Protein AF-A0A7U6KN52-F1 (afdb_monomer)

Mean predicted aligned error: 13.95 Å

Solvent-accessible surface area (backbone atoms only — not comparable to full-atom values): 17221 Å² total; per-residue (Å²): 141,90,88,75,82,74,73,69,64,55,64,60,54,51,57,52,62,71,67,68,74,77,85,83,88,80,92,82,80,92,80,81,66,77,66,60,54,40,74,76,66,74,45,53,68,70,57,56,54,50,52,51,52,50,50,50,56,52,49,53,54,52,51,51,53,52,49,54,47,52,52,51,52,52,49,33,59,75,69,49,49,43,59,55,56,37,48,56,49,49,72,37,40,70,50,66,61,59,48,46,38,50,45,31,44,23,47,19,27,23,42,19,4,67,62,14,94,64,48,24,30,68,49,32,15,57,51,36,34,65,66,66,43,56,63,69,52,18,46,50,41,20,54,63,47,69,62,47,28,52,64,16,10,37,48,6,39,48,44,72,48,46,48,61,70,68,48,65,62,68,69,49,47,61,52,31,55,76,74,73,46,51,71,68,57,51,53,45,48,51,32,29,53,52,25,49,55,32,25,60,56,34,22,49,43,43,32,51,51,34,23,52,42,22,33,76,70,32,97,81,44,31,53,65,67,20,55,73,42,38,68,41,21,38,49,48,10,41,42,22,22,50,51,17,26,51,30,12,65,75,70,32,46,43,44,14,14,33,52,5,10,51,48,13,38,57,52,44,50,56,35,42,58,68,54,54,71,50,82,78,67,92,83,71,70,78,82,75,62,94,82,68,79,63,95,77,66,76,86,62,63,66,70,82,82,46,77,82,78,73,80,72,77,81,79,130

Structure (mmCIF, N/CA/C/O backbone):
data_AF-A0A7U6KN52-F1
#
_entry.id   AF-A0A7U6KN52-F1
#
loop_
_atom_site.group_PDB
_atom_site.id
_atom_site.type_symbol
_atom_site.label_atom_id
_atom_site.label_alt_id
_atom_site.label_comp_id
_atom_site.label_asym_id
_atom_site.label_entity_id
_atom_site.label_seq_id
_atom_site.pdbx_PDB_ins_code
_atom_site.Cartn_x
_atom_site.Cartn_y
_atom_site.Cartn_z
_atom_site.occupancy
_atom_site.B_iso_or_equiv
_atom_site.auth_seq_id
_atom_site.auth_comp_id
_atom_site.auth_asym_id
_atom_site.auth_atom_id
_atom_site.pdbx_PDB_model_num
ATOM 1 N N . MET A 1 1 ? 1.908 -7.145 -40.317 1.00 32.91 1 MET A N 1
ATOM 2 C CA . MET A 1 1 ? 2.139 -7.194 -38.854 1.00 32.91 1 MET A CA 1
ATOM 3 C C . MET A 1 1 ? 3.229 -6.182 -38.529 1.00 32.91 1 MET A C 1
ATOM 5 O O . MET A 1 1 ? 4.342 -6.409 -38.972 1.00 32.91 1 MET A O 1
ATOM 9 N N . GLY A 1 2 ? 2.932 -5.048 -37.875 1.00 33.62 2 GLY A N 1
ATOM 10 C CA . GLY A 1 2 ? 3.994 -4.064 -37.575 1.00 33.62 2 GLY A CA 1
ATOM 11 C C . GLY A 1 2 ? 3.618 -2.618 -37.206 1.00 33.62 2 GLY A C 1
ATOM 12 O O . GLY A 1 2 ? 4.456 -1.751 -37.397 1.00 33.62 2 GLY A O 1
ATOM 13 N N . TYR A 1 3 ? 2.419 -2.309 -36.687 1.00 27.86 3 TYR A N 1
ATOM 14 C CA . TYR A 1 3 ? 2.032 -0.914 -36.360 1.00 27.86 3 TYR A CA 1
ATOM 15 C C . TYR A 1 3 ? 1.300 -0.768 -35.012 1.00 27.86 3 TYR A C 1
ATOM 17 O O . TYR A 1 3 ? 0.250 -0.138 -34.940 1.00 27.86 3 TYR A O 1
ATOM 25 N N . LEU A 1 4 ? 1.815 -1.362 -33.930 1.00 31.83 4 LEU A N 1
ATOM 26 C CA . LEU A 1 4 ? 1.179 -1.287 -32.600 1.00 31.83 4 LEU A CA 1
ATOM 27 C C . LEU A 1 4 ? 1.943 -0.576 -31.460 1.00 31.83 4 LEU A C 1
ATOM 29 O O . LEU A 1 4 ? 1.275 -0.281 -30.471 1.00 31.83 4 LEU A O 1
ATOM 33 N N . PRO A 1 5 ? 3.243 -0.204 -31.523 1.00 33.66 5 PRO A N 1
ATOM 34 C CA . PRO A 1 5 ? 3.868 0.435 -30.359 1.00 33.66 5 PRO A CA 1
ATOM 35 C C . PRO A 1 5 ? 3.648 1.959 -30.275 1.00 33.66 5 PRO A C 1
ATOM 37 O O . PRO A 1 5 ? 3.872 2.543 -29.223 1.00 33.66 5 PRO A O 1
ATOM 40 N N . TYR A 1 6 ? 3.165 2.625 -31.330 1.00 35.28 6 TYR A N 1
ATOM 41 C CA . TYR A 1 6 ? 3.128 4.096 -31.375 1.00 35.28 6 TYR A CA 1
ATOM 42 C C . TYR A 1 6 ? 1.928 4.751 -30.674 1.00 35.28 6 TYR A C 1
ATOM 44 O O . TYR A 1 6 ? 1.940 5.957 -30.464 1.00 35.28 6 TYR A O 1
ATOM 52 N N . CYS A 1 7 ? 0.875 4.013 -30.310 1.00 34.00 7 CYS A N 1
ATOM 53 C CA . CYS A 1 7 ? -0.376 4.641 -29.863 1.00 34.00 7 CYS A CA 1
ATOM 54 C C . CYS A 1 7 ? -0.406 5.005 -28.365 1.00 34.00 7 CYS A C 1
ATOM 56 O O . CYS A 1 7 ? -1.242 5.802 -27.949 1.00 34.00 7 CYS A O 1
ATOM 58 N N . GLN A 1 8 ? 0.503 4.454 -27.557 1.00 35.62 8 GLN A N 1
ATOM 59 C CA . GLN A 1 8 ? 0.480 4.611 -26.098 1.00 35.62 8 GLN A CA 1
ATOM 60 C C . GLN A 1 8 ? 1.256 5.854 -25.620 1.00 35.62 8 GLN A C 1
ATOM 62 O O . GLN A 1 8 ? 0.877 6.473 -24.628 1.00 35.62 8 GLN A O 1
ATOM 67 N N . SER A 1 9 ? 2.281 6.280 -26.367 1.00 36.88 9 SER A N 1
ATOM 68 C CA . SER A 1 9 ? 3.174 7.381 -25.971 1.00 36.88 9 SER A CA 1
ATOM 69 C C . SER A 1 9 ? 2.576 8.781 -26.187 1.00 36.88 9 SER A C 1
ATOM 71 O O . SER A 1 9 ? 2.929 9.720 -25.476 1.00 36.88 9 SER A O 1
ATOM 73 N N . TYR A 1 10 ? 1.621 8.950 -27.113 1.00 39.34 10 TYR A N 1
ATOM 74 C CA . TYR A 1 10 ? 1.061 10.277 -27.418 1.00 39.34 10 TYR A CA 1
ATOM 75 C C . TYR A 1 10 ? 0.024 10.774 -26.401 1.00 39.34 10 TYR A C 1
ATOM 77 O O . TYR A 1 10 ? -0.083 11.980 -26.196 1.00 39.34 10 TYR A O 1
ATOM 85 N N . SER A 1 11 ? -0.728 9.889 -25.737 1.00 39.22 11 SER A N 1
ATOM 86 C CA . SER A 1 11 ? -1.785 10.312 -24.802 1.00 39.22 11 SER A CA 1
ATOM 87 C C . SER A 1 11 ? -1.240 10.928 -23.510 1.00 39.22 11 SER A C 1
ATOM 89 O O . SER A 1 11 ? -1.848 11.851 -22.973 1.00 39.22 11 SER A O 1
ATOM 91 N N . VAL A 1 12 ? -0.077 10.471 -23.037 1.00 40.47 12 VAL A N 1
ATOM 92 C CA . VAL A 1 12 ? 0.574 11.019 -21.834 1.00 40.47 12 VAL A CA 1
ATOM 93 C C . VAL A 1 12 ? 1.322 12.317 -22.162 1.00 40.47 12 VAL A C 1
ATOM 95 O O . VAL A 1 12 ? 1.226 13.289 -21.413 1.00 40.47 12 VAL A O 1
ATOM 98 N N . ALA A 1 13 ? 1.970 12.383 -23.333 1.00 39.62 13 ALA A N 1
ATOM 99 C CA . ALA A 1 13 ? 2.619 13.599 -23.830 1.00 39.62 13 ALA A CA 1
ATOM 100 C C . ALA A 1 13 ? 1.626 14.764 -24.012 1.00 39.62 13 ALA A C 1
ATOM 102 O O . ALA A 1 13 ? 1.946 15.912 -23.710 1.00 39.62 13 ALA A O 1
ATOM 103 N N . TYR A 1 14 ? 0.389 14.474 -24.431 1.00 45.81 14 TYR A N 1
ATOM 104 C CA . TYR A 1 14 ? -0.648 15.496 -24.598 1.00 45.81 14 TYR A CA 1
ATOM 105 C C . TYR A 1 14 ? -1.162 16.065 -23.272 1.00 45.81 14 TYR A C 1
ATOM 107 O O . TYR A 1 14 ? -1.415 17.263 -23.167 1.00 45.81 14 TYR A O 1
ATOM 115 N N . PHE A 1 15 ? -1.294 15.225 -22.243 1.00 41.88 15 PHE A N 1
ATOM 116 C CA . PHE A 1 15 ? -1.758 15.662 -20.924 1.00 41.88 15 PHE A CA 1
ATOM 117 C C . PHE A 1 15 ? -0.732 16.580 -20.236 1.00 41.88 15 PHE A C 1
ATOM 119 O O . PHE A 1 15 ? -1.103 17.537 -19.559 1.00 41.88 15 PHE A O 1
ATOM 126 N N . LEU A 1 16 ? 0.562 16.347 -20.483 1.00 36.59 16 LEU A N 1
ATOM 127 C CA . LEU A 1 16 ? 1.657 17.190 -19.993 1.00 36.59 16 LEU A CA 1
ATOM 128 C C . LEU A 1 16 ? 1.792 18.512 -20.770 1.00 36.59 16 LEU A C 1
ATOM 130 O O . LEU A 1 16 ? 2.092 19.542 -20.166 1.00 36.59 16 LEU A O 1
ATOM 134 N N . LEU A 1 17 ? 1.496 18.524 -22.075 1.00 43.72 17 LEU A N 1
ATOM 135 C CA . LEU A 1 17 ? 1.443 19.760 -22.870 1.00 43.72 17 LEU A CA 1
ATOM 136 C C . LEU A 1 17 ? 0.294 20.690 -22.448 1.00 43.72 17 LEU A C 1
ATOM 138 O O . LEU A 1 17 ? 0.441 21.908 -22.522 1.00 43.72 17 LEU A O 1
ATOM 142 N N . VAL A 1 18 ? -0.817 20.135 -21.955 1.00 49.16 18 VAL A N 1
ATOM 143 C CA . VAL A 1 18 ? -1.944 20.913 -21.411 1.00 49.16 18 VAL A CA 1
ATOM 144 C C . VAL A 1 18 ? -1.629 21.496 -20.023 1.00 49.16 18 VAL A C 1
ATOM 146 O O . VAL A 1 18 ? -2.150 22.555 -19.682 1.00 49.16 18 VAL A O 1
ATOM 149 N N . TYR A 1 19 ? -0.750 20.865 -19.232 1.00 37.94 19 TYR A N 1
ATOM 150 C CA . TYR A 1 19 ? -0.415 21.336 -17.879 1.00 37.94 19 TYR A CA 1
ATOM 151 C C . TYR A 1 19 ? 0.734 22.365 -17.846 1.00 37.94 19 TYR A C 1
ATOM 153 O O . TYR A 1 19 ? 0.750 23.236 -16.979 1.00 37.94 19 TYR A O 1
ATOM 161 N N . ASN A 1 20 ? 1.656 22.342 -18.819 1.00 34.25 20 ASN A N 1
ATOM 162 C CA . ASN A 1 20 ? 2.793 23.277 -18.907 1.00 34.25 20 ASN A CA 1
ATOM 163 C C . ASN A 1 20 ? 2.458 24.642 -19.553 1.00 34.25 20 ASN A C 1
ATOM 165 O O . ASN A 1 20 ? 3.222 25.188 -20.350 1.00 34.25 20 ASN A O 1
ATOM 169 N N . GLY A 1 21 ? 1.324 25.226 -19.158 1.00 34.34 21 GLY A N 1
ATOM 170 C CA . GLY A 1 21 ? 1.199 26.677 -18.991 1.00 34.34 21 GLY A CA 1
ATOM 171 C C . GLY A 1 21 ? 1.511 27.584 -20.186 1.00 34.34 21 GLY A C 1
ATOM 172 O O . GLY A 1 21 ? 2.076 28.656 -19.980 1.00 34.34 21 GLY A O 1
ATOM 173 N N . ARG A 1 22 ? 1.110 27.241 -21.418 1.00 30.14 22 ARG A N 1
ATOM 174 C CA . ARG A 1 22 ? 0.948 28.269 -22.463 1.00 30.14 22 ARG A CA 1
ATOM 175 C C . ARG A 1 22 ? -0.514 28.709 -22.543 1.00 30.14 22 ARG A C 1
ATOM 177 O O . ARG A 1 22 ? -1.341 27.945 -23.036 1.00 30.14 22 ARG A O 1
ATOM 184 N N . PRO A 1 23 ? -0.858 29.925 -22.082 1.00 37.75 23 PRO A N 1
ATOM 185 C CA . PRO A 1 23 ? -2.194 30.455 -22.254 1.00 37.75 23 PRO A CA 1
ATOM 186 C C . PRO A 1 23 ? -2.307 31.057 -23.656 1.00 37.75 23 PRO A C 1
ATOM 188 O O . PRO A 1 23 ? -1.392 31.743 -24.116 1.00 37.75 23 PRO A O 1
ATOM 191 N N . LYS A 1 24 ? -3.459 30.868 -24.299 1.00 34.69 24 LYS A N 1
ATOM 192 C CA . LYS 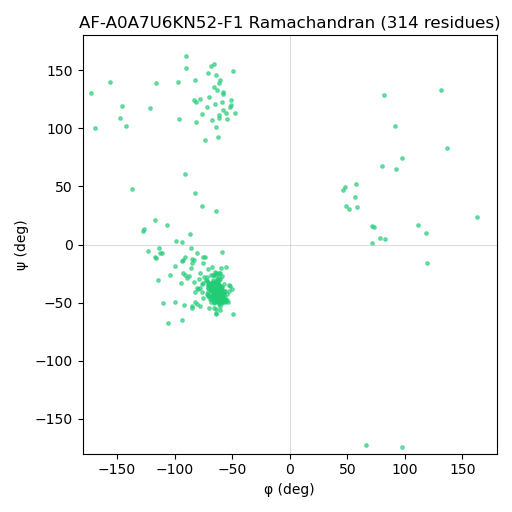A 1 24 ? -4.308 31.996 -24.699 1.00 34.69 24 LYS A CA 1
ATOM 193 C C . LYS A 1 24 ? -5.676 31.496 -25.166 1.00 34.69 24 LYS A C 1
ATOM 195 O O . LYS A 1 24 ? -5.867 31.119 -26.311 1.00 34.69 24 LYS A O 1
ATOM 200 N N . ASN A 1 25 ? -6.590 31.627 -24.207 1.00 32.88 25 ASN A N 1
ATOM 201 C CA . ASN A 1 25 ? -7.971 32.074 -24.351 1.00 32.88 25 ASN A CA 1
ATOM 202 C C . ASN A 1 25 ? -9.010 31.043 -24.816 1.00 32.88 25 ASN A C 1
ATOM 204 O O . ASN A 1 25 ? -8.880 30.422 -25.861 1.00 32.88 25 ASN A O 1
ATOM 208 N N . HIS A 1 26 ? -10.090 30.990 -24.024 1.00 35.75 26 HIS A N 1
ATOM 209 C CA . HIS A 1 26 ? -11.338 30.232 -24.185 1.00 35.75 26 HIS A CA 1
ATOM 210 C C . HIS A 1 26 ? -11.379 28.847 -23.528 1.00 35.75 26 HIS A C 1
ATOM 212 O O . HIS A 1 26 ? -11.562 27.812 -24.161 1.00 35.75 26 HIS A O 1
ATOM 218 N N . ALA A 1 27 ? -11.298 28.866 -22.195 1.00 36.72 27 ALA A N 1
ATOM 219 C CA . ALA A 1 27 ? -12.162 28.021 -21.384 1.00 36.72 27 ALA A CA 1
ATOM 220 C C . ALA A 1 27 ? -13.548 28.673 -21.384 1.00 36.72 27 ALA A C 1
ATOM 222 O O . ALA A 1 27 ? -13.648 29.783 -20.887 1.00 36.72 27 ALA A O 1
ATOM 223 N N . ASP A 1 28 ? -14.540 28.038 -22.009 1.00 33.75 28 ASP A N 1
ATOM 224 C CA . ASP A 1 28 ? -15.955 28.057 -21.618 1.00 33.75 28 ASP A CA 1
ATOM 225 C C . ASP A 1 28 ? -16.713 27.046 -22.500 1.00 33.75 28 ASP A C 1
ATOM 227 O O . ASP A 1 28 ? -16.569 27.042 -23.718 1.00 33.75 28 ASP A O 1
ATOM 231 N N . HIS A 1 29 ? -17.503 26.180 -21.854 1.00 32.97 29 HIS A N 1
ATOM 232 C CA . HIS A 1 29 ? -18.333 25.084 -22.395 1.00 32.97 29 HIS A CA 1
ATOM 233 C C . HIS A 1 29 ? -17.750 23.662 -22.361 1.00 32.97 29 HIS A C 1
ATOM 235 O O . HIS A 1 29 ? -17.435 23.014 -23.356 1.00 32.97 29 HIS A O 1
ATOM 241 N N . PHE A 1 30 ? -17.752 23.127 -21.139 1.00 40.91 30 PHE A N 1
ATOM 242 C CA . PHE A 1 30 ? -17.879 21.700 -20.863 1.00 40.91 30 PHE A CA 1
ATOM 243 C C . PHE A 1 30 ? -19.284 21.214 -21.247 1.00 40.91 30 PHE A C 1
ATOM 245 O O . PHE A 1 30 ? -20.245 21.483 -20.530 1.00 40.91 30 PHE A O 1
ATOM 252 N N . GLY A 1 31 ? -19.405 20.465 -22.342 1.00 34.62 31 GLY A N 1
ATOM 253 C CA . GLY A 1 31 ? -20.616 19.696 -22.637 1.00 34.62 31 GLY A CA 1
ATOM 254 C C . GLY A 1 31 ? -21.045 19.790 -24.090 1.00 34.62 31 GLY A C 1
ATOM 255 O O . GLY A 1 31 ? -21.937 20.557 -24.424 1.00 34.62 31 GLY A O 1
ATOM 256 N N . GLY A 1 32 ? -20.442 18.965 -24.940 1.00 33.75 32 GLY A N 1
ATOM 257 C CA . GLY A 1 32 ? -20.929 18.753 -26.297 1.00 33.75 32 GLY A CA 1
ATOM 258 C C . GLY A 1 32 ? -19.844 18.865 -27.355 1.00 33.75 32 GLY A C 1
ATOM 259 O O . GLY A 1 32 ? -19.084 19.820 -27.401 1.00 33.75 32 GLY A O 1
ATOM 260 N N . ASP A 1 33 ? -19.861 17.874 -28.235 1.00 36.31 33 ASP A N 1
ATOM 261 C CA . ASP A 1 33 ? -19.331 17.911 -29.591 1.00 36.31 33 ASP A CA 1
ATOM 262 C C . ASP A 1 33 ? -17.868 17.473 -29.814 1.00 36.31 33 ASP A C 1
ATOM 264 O O . ASP A 1 33 ? -16.887 18.197 -29.630 1.00 36.31 33 ASP A O 1
ATOM 268 N N . CYS A 1 34 ? -17.734 16.242 -30.322 1.00 44.62 34 CYS A N 1
ATOM 269 C CA . CYS A 1 34 ? -16.504 15.696 -30.893 1.00 44.62 34 CYS A CA 1
ATOM 270 C C . CYS A 1 34 ? -15.936 16.567 -32.030 1.00 44.62 34 CYS A C 1
ATOM 272 O O . CYS A 1 34 ? -14.738 16.470 -32.302 1.00 44.62 34 CYS A O 1
ATOM 274 N N . ARG A 1 35 ? -16.739 17.447 -32.651 1.00 40.69 35 ARG A N 1
ATOM 275 C CA . ARG A 1 35 ? -16.282 18.376 -33.699 1.00 40.69 35 ARG A CA 1
ATOM 276 C C . ARG A 1 35 ? -15.236 19.383 -33.221 1.00 40.69 35 ARG A C 1
ATOM 278 O O . ARG A 1 35 ? -14.337 19.714 -33.992 1.00 40.69 35 ARG A O 1
ATOM 285 N N . ALA A 1 36 ? -15.281 19.814 -31.958 1.00 45.47 36 ALA A N 1
ATOM 286 C CA . ALA A 1 36 ? -14.326 20.794 -31.432 1.00 45.47 36 ALA A CA 1
ATOM 287 C C . ALA A 1 36 ? -12.883 20.250 -31.376 1.00 45.47 36 ALA A C 1
ATOM 289 O O . ALA A 1 36 ? -11.917 21.001 -31.481 1.00 45.47 36 ALA A O 1
ATOM 290 N N . ARG A 1 37 ? -12.711 18.926 -31.263 1.00 46.81 37 ARG A N 1
ATOM 291 C CA . ARG A 1 37 ? -11.392 18.294 -31.091 1.00 46.81 37 ARG A CA 1
ATOM 292 C C . ARG A 1 37 ? -10.645 18.081 -32.411 1.00 46.81 37 ARG A C 1
ATOM 294 O O . ARG A 1 37 ? -9.424 18.174 -32.439 1.00 46.81 37 ARG A O 1
ATOM 301 N N . THR A 1 38 ? -11.379 17.839 -33.495 1.00 49.41 38 THR A N 1
ATOM 302 C CA . THR A 1 38 ? -10.843 17.732 -34.863 1.00 49.41 38 THR A CA 1
ATOM 303 C C . THR A 1 38 ? -10.388 19.078 -35.423 1.00 49.41 38 THR A C 1
ATOM 305 O O . THR A 1 38 ? -9.398 19.113 -36.138 1.00 49.41 38 THR A O 1
ATOM 308 N N . PHE A 1 39 ? -11.069 20.178 -35.079 1.00 46.34 39 PHE A N 1
ATOM 309 C CA . PHE A 1 39 ? -10.800 21.495 -35.674 1.00 46.34 39 PHE A CA 1
ATOM 310 C C . PHE A 1 39 ? -9.797 22.363 -34.897 1.00 46.34 39 PHE A C 1
ATOM 312 O O . PHE A 1 39 ? -9.165 23.219 -35.500 1.00 46.34 39 PHE A O 1
ATOM 319 N N . ILE A 1 40 ? -9.630 22.160 -33.584 1.00 56.59 40 ILE A N 1
ATOM 320 C CA . ILE A 1 40 ? -8.715 22.978 -32.757 1.00 56.59 40 ILE A CA 1
ATOM 321 C C . ILE A 1 40 ? -7.300 22.374 -32.688 1.00 56.59 40 ILE A C 1
ATOM 323 O O . ILE A 1 40 ? -6.328 23.096 -32.494 1.00 56.59 40 ILE A O 1
ATOM 327 N N . TRP A 1 41 ? -7.177 21.053 -32.849 1.00 56.56 41 TRP A N 1
ATOM 328 C CA . TRP A 1 41 ? -5.932 20.309 -32.614 1.00 56.56 41 TRP A CA 1
ATOM 329 C C . TRP A 1 41 ? -5.489 19.433 -33.802 1.00 56.56 41 TRP A C 1
ATOM 331 O O . TRP A 1 41 ? -4.636 18.565 -33.623 1.00 56.56 41 TRP A O 1
ATOM 341 N N . ASP A 1 42 ? -6.082 19.616 -34.991 1.00 57.16 42 ASP A N 1
ATOM 342 C CA . ASP A 1 42 ? -5.752 18.881 -36.232 1.00 57.16 42 ASP A CA 1
ATOM 343 C C . ASP A 1 42 ? -5.675 17.344 -36.068 1.00 57.16 42 ASP A C 1
ATOM 345 O O . ASP A 1 42 ? -4.891 16.634 -36.706 1.00 57.16 42 ASP A O 1
ATOM 349 N N . MET A 1 43 ? -6.499 16.772 -35.183 1.00 64.88 43 MET A N 1
ATOM 350 C CA . MET A 1 43 ? -6.501 15.326 -34.957 1.00 64.88 43 MET A CA 1
ATOM 351 C C . MET A 1 43 ? -7.364 14.614 -36.000 1.00 64.88 43 MET A C 1
ATOM 353 O O . MET A 1 43 ? -8.558 14.871 -36.113 1.00 64.88 43 MET A O 1
ATOM 357 N N . THR A 1 44 ? -6.790 13.650 -36.722 1.00 82.00 44 THR A N 1
ATOM 358 C CA . THR A 1 44 ? -7.517 12.844 -37.716 1.00 82.00 44 THR A CA 1
ATOM 359 C C . THR A 1 44 ? -8.674 12.067 -37.072 1.00 82.00 44 THR A C 1
ATOM 361 O O . THR A 1 44 ? -8.507 11.482 -35.999 1.00 82.00 44 THR A O 1
ATOM 364 N N . PHE A 1 45 ? -9.818 11.955 -37.757 1.00 79.56 45 PHE A N 1
ATOM 365 C CA . PHE A 1 45 ? -10.983 11.184 -37.288 1.00 79.56 45 PHE A CA 1
ATOM 366 C C . PHE A 1 45 ? -10.635 9.734 -36.886 1.00 79.56 45 PHE A C 1
ATOM 368 O O . PHE A 1 45 ? -11.137 9.215 -35.886 1.00 79.56 45 PHE A O 1
ATOM 375 N N . ASN A 1 46 ? -9.698 9.105 -37.604 1.00 77.94 46 ASN A N 1
ATOM 376 C CA . ASN A 1 46 ? -9.191 7.764 -37.288 1.00 77.94 46 ASN A CA 1
ATOM 377 C C . ASN A 1 46 ? -8.506 7.684 -35.915 1.00 77.94 46 ASN A C 1
ATOM 379 O O . ASN A 1 46 ? -8.631 6.673 -35.229 1.00 77.94 46 ASN A O 1
ATOM 383 N N . ARG A 1 47 ? -7.806 8.740 -35.476 1.00 72.31 47 ARG A N 1
ATOM 384 C CA . ARG A 1 47 ? -7.183 8.776 -34.142 1.00 72.31 47 ARG A CA 1
ATOM 385 C C . ARG A 1 47 ? -8.237 8.893 -33.049 1.00 72.31 47 ARG A C 1
ATOM 387 O O . ARG A 1 47 ? -8.181 8.153 -32.075 1.00 72.31 47 ARG A O 1
ATOM 394 N N . VAL A 1 48 ? -9.223 9.770 -33.239 1.00 80.88 48 VAL A N 1
ATOM 395 C CA . VAL A 1 48 ? -10.298 9.982 -32.256 1.00 80.88 48 VAL A CA 1
ATOM 396 C C . VAL A 1 48 ? -11.120 8.706 -32.062 1.00 80.88 48 VAL A C 1
ATOM 398 O O . VAL A 1 48 ? -11.317 8.269 -30.930 1.00 80.88 48 VAL A O 1
ATOM 401 N N . SER A 1 49 ? -11.546 8.071 -33.155 1.00 81.69 49 SER A N 1
ATOM 402 C CA . SER A 1 49 ? -12.297 6.809 -33.105 1.00 81.69 49 SER A CA 1
ATOM 403 C C . SER A 1 49 ? -11.483 5.665 -32.488 1.00 81.69 49 SER A C 1
ATOM 405 O O . SER A 1 49 ? -12.004 4.946 -31.635 1.00 81.69 49 SER A O 1
ATOM 407 N N . SER A 1 50 ? -10.193 5.547 -32.824 1.00 81.81 50 SER A N 1
ATOM 408 C CA . SER A 1 50 ? -9.303 4.535 -32.231 1.00 81.81 50 SER A CA 1
ATOM 409 C C . SER A 1 50 ? -9.140 4.713 -30.719 1.00 81.81 50 SER A C 1
ATOM 411 O O . SER A 1 50 ? -9.236 3.738 -29.974 1.00 81.81 50 SER A O 1
ATOM 413 N N . SER A 1 51 ? -8.957 5.947 -30.236 1.00 77.38 51 SER A N 1
ATOM 414 C CA . SER A 1 51 ? -8.847 6.223 -28.797 1.00 77.38 51 SER A CA 1
ATOM 415 C C . SER A 1 51 ? -10.149 5.949 -28.039 1.00 77.38 51 SER A C 1
ATOM 417 O O . SER A 1 51 ? -10.102 5.444 -26.918 1.00 77.38 51 SER A O 1
ATOM 419 N N . ILE A 1 52 ? -11.311 6.235 -28.638 1.00 88.56 52 ILE A N 1
ATOM 420 C CA . ILE A 1 52 ? -12.617 5.917 -28.036 1.00 88.56 52 ILE A CA 1
ATOM 421 C C . ILE A 1 52 ? -12.801 4.401 -27.921 1.00 88.56 52 ILE A C 1
ATOM 423 O O . ILE A 1 52 ? -13.184 3.910 -26.857 1.00 88.56 52 ILE A O 1
ATOM 427 N N . LEU A 1 53 ? -12.497 3.648 -28.983 1.00 88.25 53 LEU A N 1
ATOM 428 C CA . LEU A 1 53 ? -12.584 2.186 -28.968 1.00 88.25 53 LEU A CA 1
ATOM 429 C C . LEU A 1 53 ? -11.645 1.585 -27.921 1.00 88.25 53 LEU A C 1
ATOM 431 O O . LEU A 1 53 ? -12.070 0.762 -27.113 1.00 88.25 53 LEU A O 1
ATOM 435 N N . GLN A 1 54 ? -10.398 2.053 -27.871 1.00 79.94 54 GLN A N 1
ATOM 436 C CA . GLN A 1 54 ? -9.432 1.611 -26.870 1.00 79.94 54 GLN A CA 1
ATOM 437 C C . GLN A 1 54 ? -9.918 1.908 -25.444 1.00 79.94 54 GLN A C 1
ATOM 439 O O . GLN A 1 54 ? -9.915 1.015 -24.596 1.00 79.94 54 GLN A O 1
ATOM 444 N N . GLY A 1 55 ? -10.399 3.128 -25.182 1.00 75.06 55 GLY A N 1
ATOM 445 C CA . GLY A 1 55 ? -10.965 3.497 -23.883 1.00 75.06 55 GLY A CA 1
ATOM 446 C C . GLY A 1 55 ? -12.187 2.653 -23.503 1.00 75.06 55 GLY A C 1
ATOM 447 O O . GLY A 1 55 ? -12.329 2.259 -22.345 1.00 75.06 55 GLY A O 1
ATOM 448 N N . THR A 1 56 ? -13.031 2.304 -24.477 1.00 89.50 56 THR A N 1
ATOM 449 C CA . THR A 1 56 ? -14.205 1.438 -24.270 1.00 89.50 56 THR A CA 1
ATOM 450 C C . THR A 1 56 ? -13.788 0.032 -23.847 1.00 89.50 56 THR A C 1
ATOM 452 O O . THR A 1 56 ? -14.315 -0.496 -22.869 1.00 89.50 56 THR A O 1
ATOM 455 N N . VAL A 1 57 ? -12.796 -0.556 -24.520 1.00 86.31 57 VAL A N 1
ATOM 456 C CA . VAL A 1 57 ? -12.271 -1.891 -24.185 1.00 86.31 57 VAL A CA 1
ATOM 457 C C . VAL A 1 57 ? -11.672 -1.916 -22.775 1.00 86.31 57 VAL A C 1
ATOM 459 O O . VAL A 1 57 ? -11.964 -2.823 -21.990 1.00 86.31 57 VAL A O 1
ATOM 462 N N . ILE A 1 58 ? -10.892 -0.892 -22.412 1.00 74.75 58 ILE A N 1
ATOM 463 C CA . ILE A 1 58 ? -10.333 -0.753 -21.058 1.00 74.75 58 ILE A CA 1
ATOM 464 C C . ILE A 1 58 ? -11.462 -0.639 -20.024 1.00 74.75 58 ILE A C 1
ATOM 466 O O . ILE A 1 58 ? -11.448 -1.336 -19.011 1.00 74.75 58 ILE A O 1
ATOM 470 N N . THR A 1 59 ? -12.479 0.181 -20.299 1.00 78.75 59 THR A N 1
ATOM 471 C CA . THR A 1 59 ? -13.628 0.366 -19.398 1.00 78.75 59 THR A CA 1
ATOM 472 C C . THR A 1 59 ? -14.385 -0.942 -19.158 1.00 78.75 59 THR A C 1
ATOM 474 O O . THR A 1 59 ? -14.687 -1.269 -18.012 1.00 78.75 59 THR A O 1
ATOM 477 N N . ILE A 1 60 ? -14.650 -1.725 -20.210 1.00 87.06 60 ILE A N 1
ATOM 478 C CA . ILE A 1 60 ? -15.306 -3.039 -20.094 1.00 87.06 60 ILE A CA 1
ATOM 479 C C . ILE A 1 60 ? -14.482 -3.981 -19.210 1.00 87.06 60 ILE A C 1
ATOM 481 O O . ILE A 1 60 ? -15.038 -4.681 -18.365 1.00 87.06 60 ILE A O 1
ATOM 485 N N . SER A 1 61 ? -13.157 -3.951 -19.355 1.00 70.62 61 SER A N 1
ATOM 486 C CA . SER A 1 61 ? -12.244 -4.782 -18.564 1.00 70.62 61 SER A CA 1
ATOM 487 C C . SER A 1 61 ? -12.310 -4.429 -17.071 1.00 70.62 61 SER A C 1
ATOM 489 O O . SER A 1 61 ? -12.394 -5.318 -16.225 1.00 70.62 61 SER A O 1
ATOM 491 N N . VAL A 1 62 ? -12.365 -3.135 -16.733 1.00 72.88 62 VAL A N 1
ATOM 492 C CA . VAL A 1 62 ? -12.541 -2.669 -15.345 1.00 72.88 62 VAL A CA 1
ATOM 493 C C . VAL A 1 62 ? -13.913 -3.065 -14.795 1.00 72.88 62 VAL A C 1
ATOM 495 O O . VAL A 1 62 ? -14.003 -3.580 -13.680 1.00 72.88 62 VAL A O 1
ATOM 498 N N . LEU A 1 63 ? -14.986 -2.875 -15.571 1.00 79.38 63 LEU A N 1
ATOM 499 C CA . LEU A 1 63 ? -16.340 -3.266 -15.162 1.00 79.38 63 LEU A CA 1
ATOM 500 C C . LEU A 1 63 ? -16.449 -4.773 -14.899 1.00 79.38 63 LEU A C 1
ATOM 502 O O . LEU A 1 63 ? -17.130 -5.171 -13.955 1.00 79.38 63 LEU A O 1
ATOM 506 N N . TRP A 1 64 ? -15.746 -5.601 -15.674 1.00 81.06 64 TRP A N 1
ATOM 507 C CA . TRP A 1 64 ? -15.692 -7.047 -15.466 1.00 81.06 64 TRP A CA 1
ATOM 508 C C . TRP A 1 64 ? -15.058 -7.422 -14.118 1.00 81.06 64 TRP A C 1
ATOM 510 O O . TRP A 1 64 ? -15.600 -8.252 -13.384 1.00 81.06 64 TRP A O 1
ATOM 520 N N . ILE A 1 65 ? -13.961 -6.758 -13.735 1.00 73.88 65 ILE A N 1
ATOM 521 C CA . ILE A 1 65 ? -13.313 -6.954 -12.427 1.00 73.88 65 ILE A CA 1
ATOM 522 C C . ILE A 1 65 ? -14.241 -6.506 -11.290 1.00 73.88 65 ILE A C 1
ATOM 524 O O . ILE A 1 65 ? -14.418 -7.233 -10.311 1.00 73.88 65 ILE A O 1
ATOM 528 N N . VAL A 1 66 ? -14.871 -5.332 -11.420 1.00 72.75 66 VAL A N 1
ATOM 529 C CA . VAL A 1 66 ? -15.817 -4.811 -10.417 1.00 72.75 66 VAL A CA 1
ATOM 530 C C . VAL A 1 66 ? -17.013 -5.748 -10.259 1.00 72.75 66 VAL A C 1
ATOM 532 O O . VAL A 1 66 ? -17.423 -6.025 -9.131 1.00 72.75 66 VAL A O 1
ATOM 535 N N . PHE A 1 67 ? -17.546 -6.280 -11.361 1.00 80.38 67 PHE A N 1
ATOM 536 C CA . PHE A 1 67 ? -18.603 -7.286 -11.327 1.00 80.38 67 PHE A CA 1
ATOM 537 C C . PHE A 1 67 ? -18.162 -8.531 -10.551 1.00 80.38 67 PHE A C 1
ATOM 539 O O . PHE A 1 67 ? -18.859 -8.932 -9.619 1.00 80.38 67 PHE A O 1
ATOM 546 N N . GLY A 1 68 ? -16.988 -9.091 -10.860 1.00 75.44 68 GLY A N 1
ATOM 547 C CA . GLY A 1 68 ? -16.433 -10.238 -10.135 1.00 75.44 68 GLY A CA 1
ATOM 548 C C . GLY A 1 68 ? -16.267 -9.971 -8.634 1.00 75.44 68 GLY A C 1
ATOM 549 O O . GLY A 1 68 ? -16.668 -10.790 -7.806 1.00 75.44 68 GLY A O 1
ATOM 550 N N . ALA A 1 69 ? -15.760 -8.793 -8.264 1.00 65.06 69 ALA A N 1
ATOM 551 C CA . ALA A 1 69 ? -15.590 -8.391 -6.869 1.00 65.06 69 ALA A CA 1
ATOM 552 C C . ALA A 1 69 ? -16.930 -8.212 -6.131 1.00 65.06 69 ALA A C 1
ATOM 554 O O . ALA A 1 69 ? -17.080 -8.678 -5.000 1.00 65.06 69 ALA A O 1
ATOM 555 N N . LEU A 1 70 ? -17.926 -7.571 -6.756 1.00 73.31 70 LEU A N 1
ATOM 556 C CA . LEU A 1 70 ? -19.264 -7.395 -6.177 1.00 73.31 70 LEU A CA 1
ATOM 557 C C . LEU A 1 70 ? -20.018 -8.723 -6.065 1.00 73.31 70 LEU A C 1
ATOM 559 O O . LEU A 1 70 ? -20.690 -8.961 -5.060 1.00 73.31 70 LEU A O 1
ATOM 563 N N . PHE A 1 71 ? -19.886 -9.594 -7.065 1.00 78.38 71 PHE A N 1
ATOM 564 C CA . PHE A 1 71 ? -20.438 -10.943 -7.043 1.00 78.38 71 PHE A CA 1
ATOM 565 C C . PHE A 1 71 ? -19.837 -11.767 -5.900 1.00 78.38 71 PHE A C 1
ATOM 567 O O . PHE A 1 71 ? -20.581 -12.348 -5.105 1.00 78.38 71 PHE A O 1
ATOM 574 N N . LEU A 1 72 ? -18.509 -11.748 -5.743 1.00 70.25 72 LEU A N 1
ATOM 575 C CA . LEU A 1 72 ? -17.827 -12.389 -4.620 1.00 70.25 72 LEU A CA 1
ATOM 576 C C . LEU A 1 72 ? -18.285 -11.794 -3.282 1.00 70.25 72 LEU A C 1
ATOM 578 O O . LEU A 1 72 ? -18.647 -12.540 -2.377 1.00 70.25 72 LEU A O 1
ATOM 582 N N . LEU A 1 73 ? -18.351 -10.464 -3.155 1.00 61.09 73 LEU A N 1
ATOM 583 C CA . LEU A 1 73 ? -18.818 -9.795 -1.937 1.00 61.09 73 LEU A CA 1
ATOM 584 C C . LEU A 1 73 ? -20.248 -10.212 -1.567 1.00 61.09 73 LEU A C 1
ATOM 586 O O . LEU A 1 73 ? -20.521 -10.494 -0.400 1.00 61.09 73 LEU A O 1
ATOM 590 N N . ASN A 1 74 ? -21.164 -10.251 -2.535 1.00 71.62 74 ASN A N 1
ATOM 591 C CA . ASN A 1 74 ? -22.541 -10.683 -2.302 1.00 71.62 74 ASN A CA 1
ATOM 592 C C . ASN A 1 74 ? -22.606 -12.171 -1.945 1.00 71.62 74 ASN A C 1
ATOM 594 O O . ASN A 1 74 ? -23.302 -12.536 -1.001 1.00 71.62 74 ASN A O 1
ATOM 598 N N . THR A 1 75 ? -21.816 -13.018 -2.601 1.00 74.88 75 THR A N 1
ATOM 599 C CA . THR A 1 75 ? -21.706 -14.441 -2.251 1.00 74.88 75 THR A CA 1
ATOM 600 C C . THR A 1 75 ? -21.207 -14.623 -0.813 1.00 74.88 75 THR A C 1
ATOM 602 O O . THR A 1 75 ? -21.800 -15.366 -0.032 1.00 74.88 75 THR A O 1
ATOM 605 N N . LEU A 1 76 ? -20.175 -13.880 -0.402 1.00 63.22 76 LEU A N 1
ATOM 606 C CA . LEU A 1 76 ? -19.648 -13.901 0.967 1.00 63.22 76 LEU A CA 1
ATOM 607 C C . LEU A 1 76 ? -20.666 -13.386 2.004 1.00 63.22 76 LEU A C 1
ATOM 609 O O . LEU A 1 76 ? -20.679 -13.864 3.142 1.00 63.22 76 LEU A O 1
ATOM 613 N N . LYS A 1 77 ? -21.538 -12.436 1.628 1.00 64.94 77 LYS A N 1
ATOM 614 C CA . LYS A 1 77 ? -22.666 -11.985 2.466 1.00 64.94 77 LYS A CA 1
ATOM 615 C C . LYS A 1 77 ? -23.702 -13.087 2.655 1.00 64.94 77 LYS A C 1
ATOM 617 O O . LYS A 1 77 ? -24.118 -13.326 3.784 1.00 64.94 77 LYS A O 1
ATOM 622 N N . HIS A 1 78 ? -24.102 -13.752 1.573 1.00 77.62 78 HIS A N 1
ATOM 623 C CA . HIS A 1 78 ? -25.147 -14.775 1.607 1.00 77.62 78 HIS A CA 1
ATOM 624 C C . HIS A 1 78 ? -24.694 -16.085 2.264 1.00 77.62 78 HIS A C 1
ATOM 626 O O . HIS A 1 78 ? -25.499 -16.746 2.909 1.00 77.62 78 HIS A O 1
ATOM 632 N N . THR A 1 79 ? -23.410 -16.432 2.167 1.00 76.38 79 THR A N 1
ATOM 633 C CA . THR A 1 79 ? -22.832 -17.639 2.793 1.00 76.38 79 THR A CA 1
ATOM 634 C C . THR A 1 79 ? -22.508 -17.470 4.280 1.00 76.38 79 THR A C 1
ATOM 636 O O . THR A 1 79 ? -22.103 -18.425 4.934 1.00 76.38 79 THR A O 1
ATOM 639 N N . GLY A 1 80 ? -22.622 -16.257 4.833 1.00 68.12 80 GLY A N 1
ATOM 640 C CA . GLY A 1 80 ? -22.193 -15.967 6.204 1.00 68.12 80 GLY A CA 1
ATOM 641 C C . GLY A 1 80 ? -20.668 -15.959 6.399 1.00 68.12 80 GLY A C 1
ATOM 642 O O . GLY A 1 80 ? -20.201 -15.676 7.503 1.00 68.12 80 GLY A O 1
ATOM 643 N N . ALA A 1 81 ? -19.877 -16.179 5.341 1.00 64.00 81 ALA A N 1
ATOM 644 C CA . ALA A 1 81 ? -18.412 -16.182 5.381 1.00 64.00 81 ALA A CA 1
ATOM 645 C C . ALA A 1 81 ? -17.823 -14.847 5.872 1.00 64.00 81 ALA A C 1
ATOM 647 O O . ALA A 1 81 ? -16.767 -14.822 6.504 1.00 64.00 81 ALA A O 1
ATOM 648 N N . ILE A 1 82 ? -18.538 -13.731 5.678 1.00 61.53 82 ILE A N 1
ATOM 649 C CA . ILE A 1 82 ? -18.159 -12.430 6.252 1.00 61.53 82 ILE A CA 1
ATOM 650 C C . ILE A 1 82 ? -18.068 -12.480 7.778 1.00 61.53 82 ILE A C 1
ATOM 652 O O . ILE A 1 82 ? -17.181 -11.846 8.346 1.00 61.53 82 ILE A O 1
ATOM 656 N N . ALA A 1 83 ? -18.938 -13.233 8.457 1.00 60.09 83 ALA A N 1
ATOM 657 C CA . ALA A 1 83 ? -18.873 -13.370 9.909 1.00 60.09 83 ALA A CA 1
ATOM 658 C C . ALA A 1 83 ? -17.588 -14.092 10.345 1.00 60.09 83 ALA A C 1
ATOM 660 O O . ALA A 1 83 ? -16.974 -13.692 11.333 1.00 60.09 83 ALA A O 1
ATOM 661 N N . VAL A 1 84 ? -17.140 -15.083 9.568 1.00 61.97 84 VAL A N 1
ATOM 662 C CA . VAL A 1 84 ? -15.893 -15.828 9.803 1.00 61.97 84 VAL A CA 1
ATOM 663 C C . VAL A 1 84 ? -14.668 -14.945 9.557 1.00 61.97 84 VAL A C 1
ATOM 665 O O . VAL A 1 84 ? -13.797 -14.859 10.418 1.00 61.97 84 VAL A O 1
ATOM 668 N N . ILE A 1 85 ? -14.628 -14.211 8.439 1.00 60.69 85 ILE A N 1
ATOM 669 C CA . ILE A 1 85 ? -13.550 -13.250 8.138 1.00 60.69 85 ILE A CA 1
ATOM 670 C C . ILE A 1 85 ? -13.473 -12.176 9.231 1.00 60.69 85 ILE A C 1
ATOM 672 O O . ILE A 1 85 ? -12.397 -11.854 9.737 1.00 60.69 85 ILE A O 1
ATOM 676 N N . ARG A 1 86 ? -14.628 -11.651 9.653 1.00 60.12 86 ARG A N 1
ATOM 677 C CA . ARG A 1 86 ? -14.722 -10.657 10.725 1.00 60.12 86 ARG A CA 1
ATOM 678 C C . ARG A 1 86 ? -14.236 -11.213 12.062 1.00 60.12 86 ARG A C 1
ATOM 680 O O . ARG A 1 86 ? -13.516 -10.509 12.763 1.00 60.12 86 ARG A O 1
ATOM 687 N N . ALA A 1 87 ? -14.590 -12.451 12.402 1.00 60.19 87 ALA A N 1
ATOM 688 C CA . ALA A 1 87 ? -14.085 -13.128 13.595 1.00 60.19 87 ALA A CA 1
ATOM 689 C C . ALA A 1 87 ? -12.560 -13.323 13.527 1.00 60.19 87 ALA A C 1
ATOM 691 O O . ALA A 1 87 ? -11.873 -13.062 14.510 1.00 60.19 87 ALA A O 1
ATOM 692 N N . GLY A 1 88 ? -12.021 -13.667 12.352 1.00 67.69 88 GLY A N 1
ATOM 693 C CA . GLY A 1 88 ? -10.580 -13.752 12.103 1.00 67.69 88 GLY A CA 1
ATOM 694 C C . GLY A 1 88 ? -9.840 -12.448 12.415 1.00 67.69 88 GLY A C 1
ATOM 695 O O . GLY A 1 88 ? -8.852 -12.472 13.142 1.00 67.69 88 GLY A O 1
ATOM 696 N N . PHE A 1 89 ? -10.345 -11.298 11.952 1.00 66.62 89 PHE A N 1
ATOM 697 C CA . PHE A 1 89 ? -9.727 -9.990 12.227 1.00 66.62 89 PHE A CA 1
ATOM 698 C C . PHE A 1 89 ? -9.975 -9.462 13.650 1.00 66.62 89 PHE A C 1
ATOM 700 O O . PHE A 1 89 ? -9.081 -8.842 14.225 1.00 66.62 89 PHE A O 1
ATOM 707 N N . ILE A 1 90 ? -11.141 -9.731 14.252 1.00 63.97 90 ILE A N 1
ATOM 708 C CA . ILE A 1 90 ? -11.402 -9.414 15.671 1.00 63.97 90 ILE A CA 1
ATOM 709 C C . ILE A 1 90 ? -10.445 -10.195 16.581 1.00 63.97 90 ILE A C 1
ATOM 711 O O . ILE A 1 90 ? -9.961 -9.638 17.565 1.00 63.97 90 ILE A O 1
ATOM 715 N N . ASN A 1 91 ? -10.124 -11.443 16.227 1.00 69.94 91 ASN A N 1
ATOM 716 C CA . ASN A 1 91 ? -9.147 -12.253 16.952 1.00 69.94 91 ASN A CA 1
ATOM 717 C C . ASN A 1 91 ? -7.709 -11.720 16.829 1.00 69.94 91 ASN A C 1
ATOM 719 O O . ASN A 1 91 ? -6.869 -12.076 17.651 1.00 69.94 91 ASN A O 1
ATOM 723 N N . VAL A 1 92 ? -7.406 -10.879 15.830 1.00 78.88 92 VAL A N 1
ATOM 724 C CA . VAL A 1 92 ? -6.090 -10.228 15.707 1.00 78.88 92 VAL A CA 1
ATOM 725 C C . VAL A 1 92 ? -6.004 -8.990 16.593 1.00 78.88 92 VAL A C 1
ATOM 727 O O . VAL A 1 92 ? -5.033 -8.840 17.326 1.00 78.88 92 VAL A O 1
ATOM 730 N N . SER A 1 93 ? -6.992 -8.092 16.535 1.00 81.56 93 SER A N 1
ATOM 731 C CA . SER A 1 93 ? -7.040 -6.920 17.414 1.00 81.56 93 SER A CA 1
ATOM 732 C C . SER A 1 93 ? -8.467 -6.395 17.578 1.00 81.56 93 SER A C 1
ATOM 734 O O . SER A 1 93 ? -9.195 -6.303 16.585 1.00 81.56 93 SER A O 1
ATOM 736 N N . PRO A 1 94 ? -8.876 -5.973 18.789 1.00 76.69 94 PRO A N 1
ATOM 737 C CA . PRO A 1 94 ? -10.155 -5.301 18.996 1.00 76.69 94 PRO A CA 1
ATOM 738 C C . PRO A 1 94 ? -10.161 -3.834 18.522 1.00 76.69 94 PRO A C 1
ATOM 740 O O . PRO A 1 94 ? -11.243 -3.268 18.357 1.00 76.69 94 PRO A O 1
ATOM 743 N N . ASP A 1 95 ? -9.000 -3.200 18.290 1.00 83.56 95 ASP A N 1
ATOM 744 C CA . ASP A 1 95 ? -8.954 -1.818 17.793 1.00 83.56 95 ASP A CA 1
ATOM 745 C C . ASP A 1 95 ? -9.157 -1.760 16.278 1.00 83.56 95 ASP A C 1
ATOM 747 O O . ASP A 1 95 ? -8.395 -2.302 15.477 1.00 83.56 95 ASP A O 1
ATOM 751 N N . ARG A 1 96 ? -10.178 -1.006 15.877 1.00 85.75 96 ARG A N 1
ATOM 752 C CA . ARG A 1 96 ? -10.512 -0.751 14.478 1.00 85.75 96 ARG A CA 1
ATOM 753 C C . ARG A 1 96 ? -9.415 0.010 13.740 1.00 85.75 96 ARG A C 1
ATOM 755 O O . ARG A 1 96 ? -9.264 -0.180 12.543 1.00 85.75 96 ARG A O 1
ATOM 762 N N . ARG A 1 97 ? -8.636 0.854 14.412 1.00 90.50 97 ARG A N 1
ATOM 763 C CA . ARG A 1 97 ? -7.511 1.558 13.779 1.00 90.50 97 ARG A CA 1
ATOM 764 C C . ARG A 1 97 ? -6.410 0.576 13.375 1.00 90.50 97 ARG A C 1
ATOM 766 O O . ARG A 1 97 ? -5.920 0.641 12.254 1.00 90.50 97 ARG A O 1
ATOM 773 N N . VAL A 1 98 ? -6.108 -0.389 14.245 1.00 90.50 98 VAL A N 1
ATOM 774 C CA . VAL A 1 98 ? -5.163 -1.481 13.964 1.00 90.50 98 VAL A CA 1
ATOM 775 C C . VAL A 1 98 ? -5.684 -2.380 12.839 1.00 90.50 98 VAL A C 1
ATOM 777 O O . VAL A 1 98 ? -4.952 -2.654 11.892 1.00 90.50 98 VAL A O 1
ATOM 780 N N . GLN A 1 99 ? -6.963 -2.773 12.875 1.00 90.56 99 GLN A N 1
ATOM 781 C CA . GLN A 1 99 ? -7.583 -3.536 11.780 1.00 90.56 99 GLN A CA 1
ATOM 782 C C . GLN A 1 99 ? -7.501 -2.791 10.440 1.00 90.56 99 GLN A C 1
ATOM 784 O O . GLN A 1 99 ? -7.206 -3.400 9.413 1.00 90.56 99 GLN A O 1
ATOM 789 N N . ALA A 1 100 ? -7.735 -1.475 10.448 1.00 92.44 100 ALA A N 1
ATOM 790 C CA . ALA A 1 100 ? -7.656 -0.643 9.256 1.00 92.44 100 ALA A CA 1
ATOM 791 C C . ALA A 1 100 ? -6.236 -0.619 8.675 1.00 92.44 100 ALA A C 1
ATOM 793 O O . ALA A 1 100 ? -6.093 -0.748 7.466 1.00 92.44 100 ALA A O 1
ATOM 794 N N . ILE A 1 101 ? -5.198 -0.528 9.512 1.00 95.31 101 ILE A N 1
ATOM 795 C CA . ILE A 1 101 ? -3.799 -0.625 9.067 1.00 95.31 101 ILE A CA 1
ATOM 796 C C . ILE A 1 101 ? -3.521 -2.005 8.459 1.00 95.31 101 ILE A C 1
ATOM 798 O O . ILE A 1 101 ? -3.025 -2.095 7.343 1.00 95.31 101 ILE A O 1
ATOM 802 N N . ILE A 1 102 ? -3.885 -3.090 9.141 1.00 92.62 102 ILE A N 1
ATOM 803 C CA . ILE A 1 102 ? -3.595 -4.448 8.651 1.00 92.62 102 ILE A CA 1
ATOM 804 C C . ILE A 1 102 ? -4.268 -4.705 7.296 1.00 92.62 102 ILE A C 1
ATOM 806 O O . ILE A 1 102 ? -3.646 -5.247 6.387 1.00 92.62 102 ILE A O 1
ATOM 810 N N . ILE A 1 103 ? -5.531 -4.306 7.149 1.00 91.50 103 ILE A N 1
ATOM 811 C CA . ILE A 1 103 ? -6.317 -4.588 5.943 1.00 91.50 103 ILE A CA 1
ATOM 812 C C . ILE A 1 103 ? -5.990 -3.605 4.824 1.00 91.50 103 ILE A C 1
ATOM 814 O O . ILE A 1 103 ? -5.731 -4.015 3.695 1.00 91.50 103 ILE A O 1
ATOM 818 N N . ALA A 1 104 ? -6.042 -2.308 5.117 1.00 93.81 104 ALA A N 1
ATOM 819 C CA . ALA A 1 104 ? -5.900 -1.287 4.094 1.00 93.81 104 ALA A CA 1
ATOM 820 C C . ALA A 1 104 ? -4.442 -1.046 3.731 1.00 93.81 104 ALA A C 1
ATOM 822 O O . ALA A 1 104 ? -4.181 -0.806 2.570 1.00 93.81 104 ALA A O 1
ATOM 823 N N . TRP A 1 105 ? -3.507 -1.091 4.681 1.00 96.12 105 TRP A N 1
ATOM 824 C CA . TRP A 1 105 ? -2.095 -0.839 4.402 1.00 96.12 105 TRP A CA 1
ATOM 825 C C . TRP A 1 105 ? -1.334 -2.136 4.129 1.00 96.12 105 TRP A C 1
ATOM 827 O O . TRP A 1 105 ? -0.901 -2.355 3.003 1.00 96.12 105 TRP A O 1
ATOM 837 N N . CYS A 1 106 ? -1.205 -3.033 5.109 1.00 94.50 106 CYS A N 1
ATOM 838 C CA . CYS A 1 106 ? -0.347 -4.217 4.961 1.00 94.50 106 CYS A CA 1
ATOM 839 C C . CYS A 1 106 ? -0.855 -5.159 3.860 1.00 94.50 106 CYS A C 1
ATOM 841 O O . CYS A 1 106 ? -0.144 -5.467 2.909 1.00 94.50 106 CYS A O 1
ATOM 843 N N . PHE A 1 107 ? -2.114 -5.591 3.953 1.00 92.00 107 PHE A N 1
ATOM 844 C CA . PHE A 1 107 ? -2.681 -6.497 2.958 1.00 92.00 107 PHE A CA 1
ATOM 845 C C . PHE A 1 107 ? -2.865 -5.817 1.600 1.00 92.00 107 PHE A C 1
ATOM 847 O O . PHE A 1 107 ? -2.573 -6.408 0.564 1.00 92.00 107 PHE A O 1
ATOM 854 N N . GLY A 1 108 ? -3.307 -4.562 1.582 1.00 92.62 108 GLY A N 1
ATOM 855 C CA . GLY A 1 108 ? -3.497 -3.870 0.319 1.00 92.62 108 GLY A CA 1
ATOM 856 C C . GLY A 1 108 ? -2.182 -3.570 -0.425 1.00 92.62 108 GLY A C 1
ATOM 857 O O . GLY A 1 108 ? -2.175 -3.624 -1.648 1.00 92.62 108 GLY A O 1
ATOM 858 N N . THR A 1 109 ? -1.072 -3.278 0.266 1.00 94.69 109 THR A N 1
ATOM 859 C CA . THR A 1 109 ? 0.223 -3.000 -0.389 1.00 94.69 109 THR A CA 1
ATOM 860 C C . THR A 1 109 ? 0.767 -4.264 -1.049 1.00 94.69 109 THR A C 1
ATOM 862 O O . THR A 1 109 ? 1.277 -4.202 -2.165 1.00 94.69 109 THR A O 1
ATOM 865 N N . PHE A 1 110 ? 0.556 -5.423 -0.416 1.00 92.25 110 PHE A N 1
ATOM 866 C CA . PHE A 1 110 ? 0.796 -6.729 -1.026 1.00 92.25 110 PHE A CA 1
ATOM 867 C C . PHE A 1 110 ? -0.047 -6.939 -2.291 1.00 92.25 110 PHE A C 1
ATOM 869 O O . PHE A 1 110 ? 0.489 -7.319 -3.333 1.00 92.25 110 PHE A O 1
ATOM 876 N N . LEU A 1 111 ? -1.355 -6.662 -2.219 1.00 90.69 111 LEU A N 1
ATOM 877 C CA . LEU A 1 111 ? -2.234 -6.764 -3.383 1.00 90.69 111 LEU A CA 1
ATOM 878 C C . LEU A 1 111 ? -1.777 -5.840 -4.519 1.00 90.69 111 LEU A C 1
ATOM 880 O O . LEU A 1 111 ? -1.793 -6.270 -5.670 1.00 90.69 111 LEU A O 1
ATOM 884 N N . GLU A 1 112 ? -1.331 -4.616 -4.222 1.00 92.69 112 GLU A N 1
ATOM 885 C CA . GLU A 1 112 ? -0.809 -3.690 -5.237 1.00 92.69 112 GLU A CA 1
ATOM 886 C C . GLU A 1 112 ? 0.434 -4.273 -5.907 1.00 92.69 112 GLU A C 1
ATOM 888 O O . GLU A 1 112 ? 0.523 -4.292 -7.131 1.00 92.69 112 GLU A O 1
ATOM 893 N N . GLY A 1 113 ? 1.370 -4.809 -5.119 1.00 88.44 113 GLY A N 1
ATOM 894 C CA . GLY A 1 113 ? 2.577 -5.437 -5.652 1.00 88.44 113 GLY A CA 1
ATOM 895 C C . GLY A 1 113 ? 2.269 -6.593 -6.604 1.00 88.44 113 GLY A C 1
ATOM 896 O O . GLY A 1 113 ? 2.875 -6.688 -7.667 1.00 88.44 113 GLY A O 1
ATOM 897 N N . ALA A 1 114 ? 1.287 -7.432 -6.264 1.00 84.88 114 ALA A N 1
ATOM 898 C CA . ALA A 1 114 ? 0.907 -8.582 -7.083 1.00 84.88 114 ALA A CA 1
ATOM 899 C C . ALA A 1 114 ? 0.088 -8.211 -8.332 1.00 84.88 114 ALA A C 1
ATOM 901 O O . ALA A 1 114 ? 0.286 -8.801 -9.390 1.00 84.88 114 ALA A O 1
ATOM 902 N N . SER A 1 115 ? -0.853 -7.271 -8.211 1.00 85.31 115 SER A N 1
ATOM 903 C CA . SER A 1 115 ? -1.874 -7.014 -9.245 1.00 85.31 115 SER A CA 1
ATOM 904 C C . SER A 1 115 ? -1.780 -5.647 -9.921 1.00 85.31 115 SER A C 1
ATOM 906 O O . SER A 1 115 ? -2.127 -5.532 -11.093 1.00 85.31 115 SER A O 1
ATOM 908 N N . GLY A 1 116 ? -1.298 -4.627 -9.210 1.00 86.00 116 GLY A N 1
ATOM 909 C CA . GLY A 1 116 ? -1.185 -3.249 -9.685 1.00 86.00 116 GLY A CA 1
ATOM 910 C C . GLY A 1 116 ? -2.519 -2.538 -9.951 1.00 86.00 116 GLY A C 1
ATOM 911 O O . GLY A 1 116 ? -3.611 -3.054 -9.685 1.00 86.00 116 GLY A O 1
ATOM 912 N N . PHE A 1 117 ? -2.413 -1.344 -10.539 1.00 81.50 117 PHE A N 1
ATOM 913 C CA . PHE A 1 117 ? -3.497 -0.601 -11.197 1.00 81.50 117 PHE A CA 1
ATOM 914 C C . PHE A 1 117 ? -4.716 -0.273 -10.320 1.00 81.50 117 PHE A C 1
ATOM 916 O O . PHE A 1 117 ? -5.842 -0.210 -10.816 1.00 81.50 117 PHE A O 1
ATOM 923 N N . GLY A 1 118 ? -4.538 -0.056 -9.016 1.00 80.81 118 GLY A N 1
ATOM 924 C CA . GLY A 1 118 ? -5.665 0.319 -8.156 1.00 80.81 118 GLY A CA 1
ATOM 925 C C . GLY A 1 118 ? -6.513 -0.850 -7.655 1.00 80.81 118 GLY A C 1
ATOM 926 O O . GLY A 1 118 ? -7.503 -0.636 -6.951 1.00 80.81 118 GLY A O 1
ATOM 927 N N . THR A 1 119 ? -6.122 -2.091 -7.949 1.00 82.62 119 THR A N 1
ATOM 928 C CA . THR A 1 119 ? -6.813 -3.311 -7.502 1.00 82.62 119 THR A CA 1
ATOM 929 C C . THR A 1 119 ? -7.048 -3.385 -5.979 1.00 82.62 119 THR A C 1
ATOM 931 O O . THR A 1 119 ? -8.147 -3.769 -5.565 1.00 82.62 119 THR A O 1
ATOM 934 N N . PRO A 1 120 ? -6.115 -2.968 -5.097 1.00 84.88 120 PRO A N 1
ATOM 935 C CA . PRO A 1 120 ? -6.356 -2.927 -3.657 1.00 84.88 120 PRO A CA 1
ATOM 936 C C . PRO A 1 120 ? -7.552 -2.076 -3.264 1.00 84.88 120 PRO A C 1
ATOM 938 O O . PRO A 1 120 ? -8.245 -2.433 -2.319 1.00 84.88 120 PRO A O 1
ATOM 941 N N . ALA A 1 121 ? -7.845 -0.984 -3.971 1.00 87.25 121 ALA A N 1
ATOM 942 C CA . ALA A 1 121 ? -9.023 -0.185 -3.663 1.00 87.25 121 ALA A CA 1
ATOM 943 C C . ALA A 1 121 ? -10.316 -0.978 -3.892 1.00 87.25 121 ALA A C 1
ATOM 945 O O . ALA A 1 121 ? -11.238 -0.920 -3.075 1.00 87.25 121 ALA A O 1
ATOM 946 N N . ALA A 1 122 ? -10.351 -1.762 -4.974 1.00 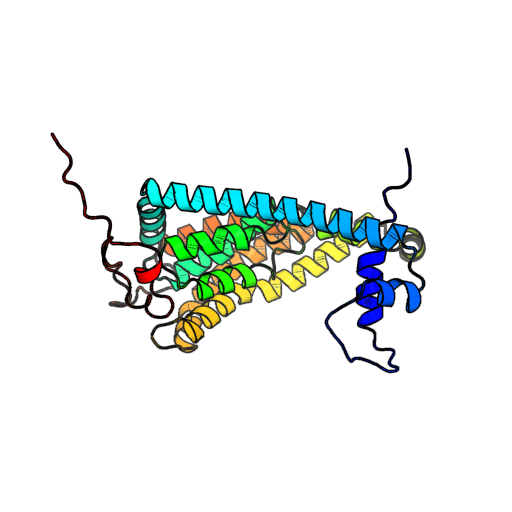82.50 122 ALA A N 1
ATOM 947 C CA . ALA A 1 122 ? -11.483 -2.605 -5.336 1.00 82.50 122 ALA A CA 1
ATOM 948 C C . ALA A 1 122 ? -11.687 -3.782 -4.366 1.00 82.50 122 ALA A C 1
ATOM 950 O O . ALA A 1 122 ? -12.814 -4.244 -4.212 1.00 82.50 122 ALA A O 1
ATOM 951 N N . ILE A 1 123 ? -10.633 -4.247 -3.683 1.00 82.12 123 ILE A N 1
ATOM 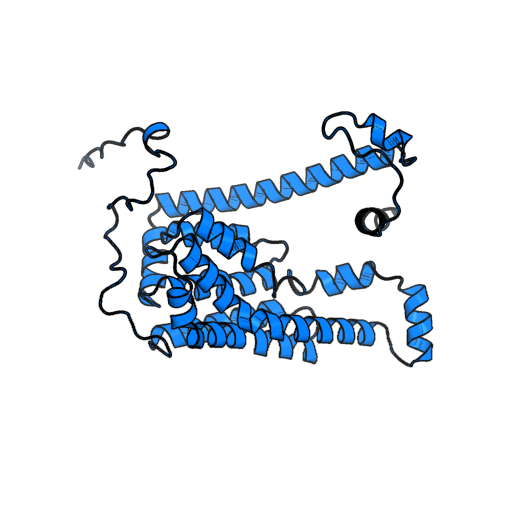952 C CA . ILE A 1 123 ? -10.697 -5.393 -2.758 1.00 82.12 123 ILE A CA 1
ATOM 953 C C . ILE A 1 123 ? -10.792 -4.945 -1.290 1.00 82.12 123 ILE A C 1
ATOM 955 O O . ILE A 1 123 ? -11.663 -5.401 -0.543 1.00 82.12 123 ILE A O 1
ATOM 959 N N . ALA A 1 124 ? -9.922 -4.033 -0.856 1.00 85.25 124 ALA A N 1
ATOM 960 C CA . ALA A 1 124 ? -9.819 -3.605 0.535 1.00 85.25 124 ALA A CA 1
ATOM 961 C C . ALA A 1 124 ? -11.041 -2.796 0.984 1.00 85.25 124 ALA A C 1
ATOM 963 O O . ALA A 1 124 ? -11.509 -2.986 2.108 1.00 85.25 124 ALA A O 1
ATOM 964 N N . ALA A 1 125 ? -11.607 -1.933 0.130 1.00 86.56 125 ALA A N 1
ATOM 965 C CA . ALA A 1 125 ? -12.767 -1.133 0.521 1.00 86.56 125 ALA A CA 1
ATOM 966 C C . ALA A 1 125 ? -14.008 -2.008 0.810 1.00 86.56 125 ALA A C 1
ATOM 968 O O . ALA A 1 125 ? -14.567 -1.884 1.905 1.00 86.56 125 ALA A O 1
ATOM 969 N N . PRO A 1 126 ? -14.421 -2.956 -0.059 1.00 80.31 126 PRO A N 1
ATOM 970 C CA . PRO A 1 126 ? -15.484 -3.905 0.277 1.00 80.31 126 PRO A CA 1
ATOM 971 C C . PRO A 1 126 ? -15.219 -4.728 1.539 1.00 80.31 126 PRO A C 1
ATOM 973 O O . PRO A 1 126 ? -16.135 -4.927 2.338 1.00 80.31 126 PRO A O 1
ATOM 976 N N . LEU A 1 127 ? -13.975 -5.168 1.751 1.00 82.56 127 LEU A N 1
ATOM 977 C CA . LEU A 1 127 ? -13.587 -5.931 2.938 1.00 82.56 127 LEU A CA 1
ATOM 978 C C . LEU A 1 127 ? -13.727 -5.100 4.225 1.00 82.56 127 LEU A C 1
ATOM 980 O O . LEU A 1 127 ? -14.301 -5.568 5.210 1.00 82.56 127 LEU A O 1
ATOM 984 N N . LEU A 1 128 ? -13.284 -3.841 4.210 1.00 85.44 128 LEU A N 1
ATOM 985 C CA . LEU A 1 128 ? -13.468 -2.902 5.319 1.00 85.44 128 LEU A CA 1
ATOM 986 C C . LEU A 1 128 ? -14.959 -2.649 5.600 1.00 85.44 128 LEU A C 1
ATOM 988 O O . LEU A 1 128 ? -15.382 -2.637 6.759 1.00 85.44 128 LEU A O 1
ATOM 992 N N . VAL A 1 129 ? -15.785 -2.499 4.561 1.00 84.00 129 VAL A N 1
ATOM 993 C CA . VAL A 1 129 ? -17.245 -2.378 4.724 1.00 84.00 129 VAL A CA 1
ATOM 994 C C . VAL A 1 129 ? -17.830 -3.639 5.359 1.00 84.00 129 VAL A C 1
ATOM 996 O O . VAL A 1 129 ? -18.624 -3.538 6.294 1.00 84.00 129 VAL A O 1
ATOM 999 N N . ALA A 1 130 ? -17.402 -4.822 4.914 1.00 74.44 130 ALA A N 1
ATOM 1000 C CA . ALA A 1 130 ? -17.883 -6.107 5.415 1.00 74.44 130 ALA A CA 1
ATOM 1001 C C . ALA A 1 130 ? -17.632 -6.292 6.923 1.00 74.44 130 ALA A C 1
ATOM 1003 O O . ALA A 1 130 ? -18.491 -6.810 7.638 1.00 74.44 130 ALA A O 1
ATOM 1004 N N . ILE A 1 131 ? -16.502 -5.804 7.442 1.00 76.00 131 ILE A N 1
ATOM 1005 C CA . ILE A 1 131 ? -16.199 -5.855 8.882 1.00 76.00 131 ILE A CA 1
ATOM 1006 C C . ILE A 1 131 ? -16.782 -4.666 9.674 1.00 76.00 131 ILE A C 1
ATOM 1008 O O . ILE A 1 131 ? -16.717 -4.652 10.909 1.00 76.00 131 ILE A O 1
ATOM 1012 N N . GLY A 1 132 ? -17.426 -3.706 9.000 1.00 76.81 132 GLY A N 1
ATOM 1013 C CA . GLY A 1 132 ? -18.280 -2.673 9.598 1.00 76.81 132 GLY A CA 1
ATOM 1014 C C . GLY A 1 132 ? -17.746 -1.239 9.549 1.00 76.81 132 GLY A C 1
ATOM 1015 O O . GLY A 1 132 ? -18.219 -0.399 10.322 1.00 76.81 132 GLY A O 1
ATOM 1016 N N . PHE A 1 133 ? -16.747 -0.932 8.714 1.00 84.50 133 PHE A N 1
ATOM 1017 C CA . PHE A 1 133 ? -16.312 0.450 8.461 1.00 84.50 133 PHE A CA 1
ATOM 1018 C C . PHE A 1 133 ? -17.353 1.220 7.644 1.00 84.50 133 PHE A C 1
ATOM 1020 O O . PHE A 1 133 ? -18.067 0.623 6.837 1.00 84.50 133 PHE A O 1
ATOM 1027 N N . PRO A 1 134 ? -17.479 2.542 7.863 1.00 84.69 134 PRO A N 1
ATOM 1028 C CA . PRO A 1 134 ? -18.348 3.366 7.035 1.00 84.69 134 PRO A CA 1
ATOM 1029 C C . PRO A 1 134 ? -17.866 3.322 5.584 1.00 84.69 134 PRO A C 1
ATOM 1031 O O . PRO A 1 134 ? -16.664 3.402 5.340 1.00 84.69 134 PRO A O 1
ATOM 1034 N N . ALA A 1 135 ? -18.797 3.228 4.631 1.00 85.88 135 ALA A N 1
ATOM 1035 C CA . ALA A 1 135 ? -18.480 3.041 3.212 1.00 85.88 135 ALA A CA 1
ATOM 1036 C C . ALA A 1 135 ? -17.510 4.103 2.672 1.00 85.88 135 ALA A C 1
ATOM 1038 O O . ALA A 1 135 ? -16.485 3.760 2.095 1.00 85.88 135 ALA A O 1
ATOM 1039 N N . LEU A 1 136 ? -17.771 5.382 2.953 1.00 89.56 136 LEU A N 1
ATOM 1040 C CA . LEU A 1 136 ? -16.880 6.479 2.556 1.00 89.56 136 LEU A CA 1
ATOM 1041 C C . LEU A 1 136 ? -15.496 6.395 3.220 1.00 89.56 136 LEU A C 1
ATOM 1043 O O . LEU A 1 136 ? -14.496 6.700 2.581 1.00 89.56 136 LEU A O 1
ATOM 1047 N N . GLY A 1 137 ? -15.422 5.937 4.473 1.00 89.19 137 GLY A N 1
ATOM 1048 C CA . GLY A 1 137 ? -14.145 5.719 5.154 1.00 89.19 137 GLY A CA 1
ATOM 1049 C C . GLY A 1 137 ? -13.360 4.560 4.544 1.00 89.19 137 GLY A C 1
ATOM 1050 O O . GLY A 1 137 ? -12.153 4.662 4.372 1.00 89.19 137 GLY A O 1
ATOM 1051 N N . ALA A 1 138 ? -14.040 3.483 4.156 1.00 89.19 138 ALA A N 1
ATOM 1052 C CA . ALA A 1 138 ? -13.422 2.356 3.469 1.00 89.19 138 ALA A CA 1
ATOM 1053 C C . ALA A 1 138 ? -12.882 2.743 2.083 1.00 89.19 138 ALA A C 1
ATOM 1055 O O . ALA A 1 138 ? -11.765 2.362 1.745 1.00 89.19 138 ALA A O 1
ATOM 1056 N N . VAL A 1 139 ? -13.635 3.540 1.314 1.00 91.31 139 VAL A N 1
ATOM 1057 C CA . VAL A 1 139 ? -13.175 4.092 0.028 1.00 91.31 139 VAL A CA 1
ATOM 1058 C C . VAL A 1 139 ? -11.971 5.007 0.234 1.00 91.31 139 VAL A C 1
ATOM 1060 O O . VAL A 1 139 ? -10.977 4.850 -0.464 1.00 91.31 139 VAL A O 1
ATOM 1063 N N . LEU A 1 140 ? -12.011 5.902 1.228 1.00 94.00 140 LEU A N 1
ATOM 1064 C CA . LEU A 1 140 ? -10.876 6.767 1.560 1.00 94.00 140 LEU A CA 1
ATOM 1065 C C . LEU A 1 140 ? -9.618 5.942 1.863 1.00 94.00 140 LEU A C 1
ATOM 1067 O O . LEU A 1 140 ? -8.572 6.189 1.275 1.00 94.00 140 LEU A O 1
ATOM 1071 N N . MET A 1 141 ? -9.728 4.915 2.708 1.00 92.38 141 MET A N 1
ATOM 1072 C CA . MET A 1 141 ? -8.603 4.027 3.025 1.00 92.38 141 MET A CA 1
ATOM 1073 C C . MET A 1 141 ? -8.091 3.281 1.783 1.00 92.38 141 MET A C 1
ATOM 1075 O O . MET A 1 141 ? -6.883 3.188 1.578 1.00 92.38 141 MET A O 1
ATOM 1079 N N . GLY A 1 142 ? -9.004 2.790 0.939 1.00 91.12 142 GLY A N 1
ATOM 1080 C CA . GLY A 1 142 ? -8.680 2.111 -0.315 1.00 91.12 142 GLY A CA 1
ATOM 1081 C C . GLY A 1 142 ? -8.039 3.018 -1.369 1.00 91.12 142 GLY A C 1
ATOM 1082 O O . GLY A 1 142 ? -7.282 2.526 -2.192 1.00 91.12 142 GLY A O 1
ATOM 1083 N N . MET A 1 143 ? -8.291 4.328 -1.341 1.00 91.50 143 MET A N 1
ATOM 1084 C CA . MET A 1 143 ? -7.617 5.304 -2.207 1.00 91.50 143 MET A CA 1
ATOM 1085 C C . MET A 1 143 ? -6.255 5.718 -1.649 1.00 91.50 143 MET A C 1
ATOM 1087 O O . MET A 1 143 ? -5.289 5.806 -2.394 1.00 91.50 143 MET A O 1
ATOM 1091 N N . MET A 1 144 ? -6.138 5.929 -0.336 1.00 94.31 144 MET A N 1
ATOM 1092 C CA . MET A 1 144 ? -4.878 6.371 0.280 1.00 94.31 144 MET A CA 1
ATOM 1093 C C . MET A 1 144 ? -3.744 5.357 0.144 1.00 94.31 144 MET A C 1
ATOM 1095 O O . MET A 1 144 ? -2.574 5.737 0.140 1.00 94.31 144 MET A O 1
ATOM 1099 N N . ILE A 1 145 ? -4.073 4.073 0.017 1.00 92.06 145 ILE A N 1
ATOM 1100 C CA . ILE A 1 145 ? -3.072 3.038 -0.226 1.00 92.06 145 ILE A CA 1
ATOM 1101 C C . ILE A 1 145 ? -2.369 3.185 -1.583 1.00 92.06 145 ILE A C 1
ATOM 1103 O O . ILE A 1 145 ? -1.240 2.736 -1.734 1.00 92.06 145 ILE A O 1
ATOM 1107 N N . GLN A 1 146 ? -2.999 3.848 -2.557 1.00 91.06 146 GLN A N 1
ATOM 1108 C CA . GLN A 1 146 ? -2.476 4.050 -3.912 1.00 91.06 146 GLN A CA 1
ATOM 1109 C C . GLN A 1 146 ? -1.381 5.131 -3.959 1.00 91.06 146 GLN A C 1
ATOM 1111 O O . GLN A 1 146 ? -1.269 5.891 -4.912 1.00 91.06 146 GLN A O 1
ATOM 1116 N N . SER A 1 147 ? -0.596 5.234 -2.889 1.00 89.88 147 SER A N 1
ATOM 1117 C CA . SER A 1 147 ? 0.436 6.245 -2.678 1.00 89.88 147 SER A CA 1
ATOM 1118 C C . SER A 1 147 ? 1.829 5.647 -2.847 1.00 89.88 147 SER A C 1
ATOM 1120 O O . SER A 1 147 ? 2.540 5.971 -3.788 1.00 89.88 147 SER A O 1
ATOM 1122 N N . THR A 1 148 ? 2.226 4.760 -1.939 1.00 92.75 148 THR A N 1
ATOM 1123 C CA . THR A 1 148 ? 3.585 4.214 -1.869 1.00 92.75 148 THR A CA 1
ATOM 1124 C C . THR A 1 148 ? 3.829 3.009 -2.784 1.00 92.75 148 THR A C 1
ATOM 1126 O O . THR A 1 148 ? 4.781 3.053 -3.562 1.00 92.75 148 THR A O 1
ATOM 1129 N N . PRO A 1 149 ? 3.021 1.932 -2.747 1.00 94.62 149 PRO A N 1
ATOM 1130 C CA . PRO A 1 149 ? 3.350 0.694 -3.456 1.00 94.62 149 PRO A CA 1
ATOM 1131 C C . PRO A 1 149 ? 3.173 0.768 -4.985 1.00 94.62 149 PRO A C 1
ATOM 1133 O O . PRO A 1 149 ? 3.592 -0.148 -5.692 1.00 94.62 149 PRO A O 1
ATOM 1136 N N . VAL A 1 150 ? 2.553 1.826 -5.510 1.00 94.56 150 VAL A N 1
ATOM 1137 C CA . VAL A 1 150 ? 2.091 1.887 -6.907 1.00 94.56 150 VAL A CA 1
ATOM 1138 C C . VAL A 1 150 ? 3.222 1.872 -7.927 1.00 94.56 150 VAL A C 1
ATOM 1140 O O . VAL A 1 150 ? 3.065 1.269 -8.981 1.00 94.56 150 VAL A O 1
ATOM 1143 N N . SER A 1 151 ? 4.382 2.460 -7.613 1.00 93.69 151 SER A N 1
ATOM 1144 C CA . SER A 1 151 ? 5.516 2.522 -8.551 1.00 93.69 151 SER A CA 1
ATOM 1145 C C . SER A 1 151 ? 6.092 1.153 -8.899 1.00 93.69 151 SER A C 1
ATOM 1147 O O . SER A 1 151 ? 6.667 0.987 -9.969 1.00 93.69 151 SER A O 1
ATOM 1149 N N . PHE A 1 152 ? 5.903 0.170 -8.021 1.00 95.19 152 PHE A N 1
ATOM 1150 C CA . PHE A 1 152 ? 6.345 -1.208 -8.228 1.00 95.19 152 PHE A CA 1
ATOM 1151 C C . PHE A 1 152 ? 5.161 -2.183 -8.283 1.00 95.19 152 PHE A C 1
ATOM 1153 O O . PHE A 1 152 ? 5.312 -3.381 -8.040 1.00 95.19 152 PHE A O 1
ATOM 1160 N N . GLY A 1 153 ? 3.963 -1.667 -8.577 1.00 92.25 153 GLY A N 1
ATOM 1161 C CA . GLY A 1 153 ? 2.754 -2.465 -8.741 1.00 92.25 153 GLY A CA 1
ATOM 1162 C C . GLY A 1 153 ? 2.826 -3.389 -9.957 1.00 92.25 153 GLY A C 1
ATOM 1163 O O . GLY A 1 153 ? 3.564 -3.132 -10.911 1.00 92.25 153 GLY A O 1
ATOM 1164 N N . ALA A 1 154 ? 2.049 -4.475 -9.915 1.00 90.38 154 ALA A N 1
ATOM 1165 C CA . ALA A 1 154 ? 2.068 -5.527 -10.936 1.00 90.38 154 ALA A CA 1
ATOM 1166 C C . ALA A 1 154 ? 3.503 -5.969 -11.274 1.00 90.38 154 ALA A C 1
ATOM 1168 O O . ALA A 1 154 ? 3.893 -5.994 -12.438 1.00 90.38 154 ALA A O 1
ATOM 1169 N N . VAL A 1 155 ? 4.296 -6.265 -10.240 1.00 90.69 155 VAL A N 1
ATOM 1170 C CA . VAL A 1 155 ? 5.678 -6.750 -10.373 1.00 90.69 155 VAL A CA 1
ATOM 1171 C C . VAL A 1 155 ? 6.554 -5.768 -11.170 1.00 90.69 155 VAL A C 1
ATOM 1173 O O . VAL A 1 155 ? 7.192 -6.117 -12.158 1.00 90.69 155 VAL A O 1
ATOM 1176 N N . GLY A 1 156 ? 6.550 -4.492 -10.773 1.00 90.81 156 GLY A N 1
ATOM 1177 C CA . GLY A 1 156 ? 7.456 -3.484 -11.338 1.00 90.81 156 GLY A CA 1
ATOM 1178 C C . GLY A 1 156 ? 7.081 -2.922 -12.710 1.00 90.81 156 GLY A C 1
ATOM 1179 O O . GLY A 1 156 ? 7.836 -2.117 -13.258 1.00 90.81 156 GLY A O 1
ATOM 1180 N N . THR A 1 157 ? 5.921 -3.277 -13.273 1.00 91.00 157 THR A N 1
ATOM 1181 C CA . THR A 1 157 ? 5.525 -2.829 -14.625 1.00 91.00 157 THR A CA 1
ATOM 1182 C C . THR A 1 157 ? 5.582 -1.311 -14.865 1.00 91.00 157 THR A C 1
ATOM 1184 O O . THR A 1 157 ? 5.971 -0.933 -15.977 1.00 91.00 157 THR A O 1
ATOM 1187 N N . PRO A 1 158 ? 5.291 -0.408 -13.902 1.00 93.19 158 PRO A N 1
ATOM 1188 C CA . PRO A 1 158 ? 5.436 1.028 -14.139 1.00 93.19 158 PRO A CA 1
ATOM 1189 C C . PRO A 1 158 ? 6.876 1.447 -14.442 1.00 93.19 158 PRO A C 1
ATOM 1191 O O . PRO A 1 158 ? 7.078 2.345 -15.252 1.00 93.19 158 PRO A O 1
ATOM 1194 N N . ILE A 1 159 ? 7.876 0.780 -13.863 1.00 92.75 159 ILE A N 1
ATOM 1195 C CA . ILE A 1 159 ? 9.288 1.039 -14.165 1.00 92.75 159 ILE A CA 1
ATOM 1196 C C . ILE A 1 159 ? 9.722 0.253 -15.406 1.00 92.75 159 ILE A C 1
ATOM 1198 O O . ILE A 1 159 ? 10.173 0.840 -16.389 1.00 92.75 159 ILE A O 1
ATOM 1202 N N . VAL A 1 160 ? 9.519 -1.068 -15.396 1.00 90.50 160 VAL A N 1
ATOM 1203 C CA . VAL A 1 160 ? 10.033 -1.995 -16.424 1.00 90.50 160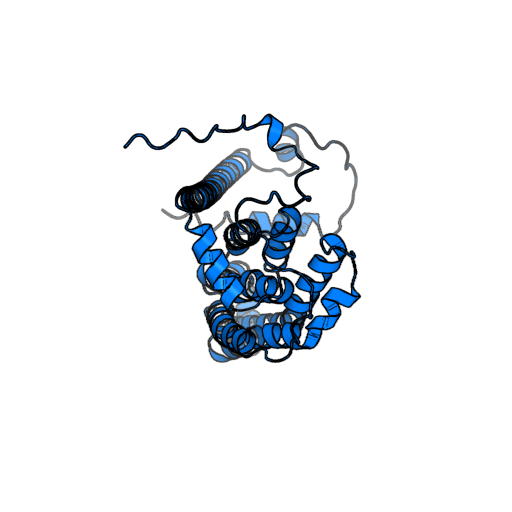 VAL A CA 1
ATOM 1204 C C . VAL A 1 160 ? 9.422 -1.743 -17.800 1.00 90.50 160 VAL A C 1
ATOM 1206 O O . VAL A 1 160 ? 10.078 -1.936 -18.824 1.00 90.50 160 VAL A O 1
ATOM 1209 N N . ILE A 1 161 ? 8.158 -1.322 -17.844 1.00 87.69 161 ILE A N 1
ATOM 1210 C CA . ILE A 1 161 ? 7.446 -1.023 -19.088 1.00 87.69 161 ILE A CA 1
ATOM 1211 C C . ILE A 1 161 ? 7.211 0.478 -19.206 1.00 87.69 161 ILE A C 1
ATOM 1213 O O . ILE A 1 161 ? 7.515 1.047 -20.250 1.00 87.69 161 ILE A O 1
ATOM 1217 N N . GLY A 1 162 ? 6.668 1.115 -18.166 1.00 88.62 162 GLY A N 1
ATOM 1218 C CA . GLY A 1 162 ? 6.266 2.522 -18.226 1.00 88.62 162 GLY A CA 1
ATOM 1219 C C . GLY A 1 162 ? 7.447 3.466 -18.439 1.00 88.62 162 GLY A C 1
ATOM 1220 O O . GLY A 1 162 ? 7.489 4.169 -19.444 1.00 88.62 162 GLY A O 1
ATOM 1221 N N . VAL A 1 163 ? 8.425 3.454 -17.533 1.00 90.12 163 VAL A N 1
ATOM 1222 C CA . VAL A 1 163 ? 9.629 4.292 -17.642 1.00 90.12 163 VAL A CA 1
ATOM 1223 C C . VAL A 1 163 ? 10.497 3.837 -18.811 1.00 90.12 163 VAL A C 1
ATOM 1225 O O . VAL A 1 163 ? 10.831 4.643 -19.674 1.00 90.12 163 VAL A O 1
ATOM 1228 N N . ASN A 1 164 ? 10.787 2.539 -18.893 1.00 87.62 164 ASN A N 1
ATOM 1229 C CA . ASN A 1 164 ? 11.667 1.980 -19.919 1.00 87.62 164 ASN A CA 1
ATOM 1230 C C . ASN A 1 164 ? 11.217 2.309 -21.357 1.00 87.62 164 ASN A C 1
ATOM 1232 O O . ASN A 1 164 ? 12.041 2.624 -22.207 1.00 87.62 164 ASN A O 1
ATOM 1236 N N . LYS A 1 165 ? 9.905 2.274 -21.639 1.00 84.50 165 LYS A N 1
ATOM 1237 C CA . LYS A 1 165 ? 9.361 2.614 -22.969 1.00 84.50 165 LYS A CA 1
ATOM 1238 C C . LYS A 1 165 ? 8.931 4.074 -23.108 1.00 84.50 165 LYS A C 1
ATOM 1240 O O . LYS A 1 165 ? 8.637 4.511 -24.218 1.00 84.50 165 LYS A O 1
ATOM 1245 N N . GLY A 1 166 ? 8.801 4.794 -21.996 1.00 86.12 166 GLY A N 1
ATOM 1246 C CA . GLY A 1 166 ? 8.342 6.182 -21.968 1.00 86.12 166 GLY A CA 1
ATOM 1247 C C . GLY A 1 166 ? 9.457 7.203 -22.185 1.00 86.12 166 GLY A C 1
ATOM 1248 O O . GLY A 1 166 ? 9.171 8.341 -22.550 1.00 86.12 166 GLY A O 1
ATOM 1249 N N . LEU A 1 167 ? 10.708 6.805 -21.963 1.00 89.38 167 LEU A N 1
ATOM 1250 C CA . LEU A 1 167 ? 11.886 7.645 -22.143 1.00 89.38 167 LEU A CA 1
ATOM 1251 C C . LEU A 1 167 ? 12.454 7.542 -23.568 1.00 89.38 167 LEU A C 1
ATOM 1253 O O . LEU A 1 167 ? 12.323 6.513 -24.229 1.00 89.38 167 LEU A O 1
ATOM 1257 N N . ASP A 1 168 ? 13.111 8.609 -24.034 1.00 90.94 168 ASP A N 1
ATOM 1258 C CA . ASP A 1 168 ? 13.859 8.595 -25.298 1.00 90.94 168 ASP A CA 1
ATOM 1259 C C . ASP A 1 168 ? 15.149 7.787 -25.122 1.00 90.94 168 ASP A C 1
ATOM 1261 O O . ASP A 1 168 ? 16.198 8.306 -24.729 1.00 90.94 168 ASP A O 1
ATOM 1265 N N . THR A 1 169 ? 15.051 6.487 -25.390 1.00 88.38 169 THR A N 1
ATOM 1266 C CA . THR A 1 169 ? 16.153 5.546 -25.197 1.00 88.38 169 THR A CA 1
ATOM 1267 C C . THR A 1 169 ? 17.360 5.884 -26.066 1.00 88.38 169 THR A C 1
ATOM 1269 O O . THR A 1 169 ? 18.476 5.569 -25.676 1.00 88.38 169 THR A O 1
ATOM 1272 N N . VAL A 1 170 ? 17.182 6.522 -27.228 1.00 89.38 170 VAL A N 1
ATOM 1273 C CA . VAL A 1 170 ? 18.288 6.817 -28.151 1.00 89.38 170 VAL A CA 1
ATOM 1274 C C . VAL A 1 170 ? 19.077 8.022 -27.655 1.00 89.38 170 VAL A C 1
ATOM 1276 O O . VAL A 1 170 ? 20.292 7.932 -27.480 1.00 89.38 170 VAL A O 1
ATOM 1279 N N . ALA A 1 171 ? 18.388 9.133 -27.386 1.00 92.25 171 ALA A N 1
ATOM 1280 C CA . ALA A 1 171 ? 19.042 10.355 -26.932 1.00 92.25 171 ALA A CA 1
ATOM 1281 C C . ALA A 1 171 ? 19.682 10.177 -25.548 1.00 92.25 171 ALA A C 1
ATOM 1283 O O . ALA A 1 171 ? 20.821 10.591 -25.334 1.00 92.25 171 ALA A O 1
ATOM 1284 N N . ILE A 1 172 ? 18.979 9.522 -24.617 1.00 92.44 172 ILE A N 1
ATOM 1285 C CA . ILE A 1 172 ? 19.474 9.336 -23.249 1.00 92.44 172 ILE A CA 1
ATOM 1286 C C . ILE A 1 172 ? 20.631 8.334 -23.222 1.00 92.44 172 ILE A C 1
ATOM 1288 O O . ILE A 1 172 ? 21.625 8.606 -22.557 1.00 92.44 172 ILE A O 1
ATOM 1292 N N . SER A 1 173 ? 20.578 7.232 -23.981 1.00 91.44 173 SER A N 1
ATOM 1293 C CA . SER A 1 173 ? 21.702 6.278 -24.011 1.00 91.44 173 SER A CA 1
ATOM 1294 C C . SER A 1 173 ? 22.987 6.903 -24.560 1.00 91.44 173 SER A C 1
ATOM 1296 O O . SER A 1 173 ? 24.071 6.583 -24.082 1.00 91.44 173 SER A O 1
ATOM 1298 N N . ALA A 1 174 ? 22.888 7.836 -25.515 1.00 92.50 174 ALA A N 1
ATOM 1299 C CA . ALA A 1 174 ? 24.050 8.571 -26.016 1.00 92.50 174 ALA A CA 1
ATOM 1300 C C . ALA A 1 174 ? 24.679 9.496 -24.956 1.00 92.50 174 ALA A C 1
ATOM 1302 O O . ALA A 1 174 ? 25.893 9.693 -24.967 1.00 92.50 174 ALA A O 1
ATOM 1303 N N . LEU A 1 175 ? 23.871 10.052 -24.046 1.00 93.19 175 LEU A N 1
ATOM 1304 C CA . LEU A 1 175 ? 24.349 10.846 -22.908 1.00 93.19 175 LEU A CA 1
ATOM 1305 C C . LEU A 1 175 ? 24.943 9.950 -21.814 1.00 93.19 175 LEU A C 1
ATOM 1307 O O . LEU A 1 175 ? 26.044 10.213 -21.346 1.00 93.19 175 LEU A O 1
ATOM 1311 N N . LEU A 1 176 ? 24.260 8.858 -21.460 1.00 94.12 176 LEU A N 1
ATOM 1312 C CA . LEU A 1 176 ? 24.732 7.896 -20.458 1.00 94.12 176 LEU A CA 1
ATOM 1313 C C . LEU A 1 176 ? 26.078 7.274 -20.851 1.00 94.12 176 LEU A C 1
ATOM 1315 O O . LEU A 1 176 ? 26.955 7.123 -20.003 1.00 94.12 176 LEU A O 1
ATOM 1319 N N . ALA A 1 177 ? 26.286 7.006 -22.144 1.00 92.44 177 ALA A N 1
ATOM 1320 C CA . ALA A 1 177 ? 27.558 6.507 -22.660 1.00 92.44 177 ALA A CA 1
ATOM 1321 C C . ALA A 1 177 ? 28.730 7.481 -22.430 1.00 92.44 177 ALA A C 1
ATOM 1323 O O . ALA A 1 177 ? 29.858 7.028 -22.247 1.00 92.44 177 ALA A O 1
ATOM 1324 N N . GLN A 1 178 ? 28.483 8.799 -22.398 1.00 93.69 178 GLN A N 1
ATOM 1325 C CA . GLN A 1 178 ? 29.516 9.797 -22.075 1.00 93.69 178 GLN A CA 1
ATOM 1326 C C . GLN A 1 178 ? 29.901 9.764 -20.591 1.00 93.69 178 GLN A C 1
ATOM 1328 O O . GLN A 1 178 ? 31.040 10.073 -20.252 1.00 93.69 178 GLN A O 1
ATOM 1333 N N . GLU A 1 179 ? 28.979 9.350 -19.719 1.00 90.62 179 GLU A N 1
ATOM 1334 C CA . GLU A 1 179 ? 29.216 9.167 -18.281 1.00 90.62 179 GLU A CA 1
ATOM 1335 C C . GLU A 1 179 ? 29.615 7.726 -17.911 1.00 90.62 179 GLU A C 1
ATOM 1337 O O . GLU A 1 179 ? 29.820 7.417 -16.739 1.00 90.62 179 GLU A O 1
ATOM 1342 N N . GLY A 1 180 ? 29.751 6.835 -18.900 1.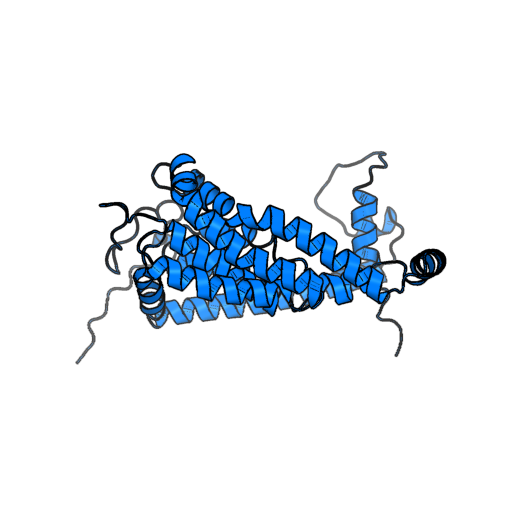00 92.25 180 GLY A N 1
ATOM 1343 C CA . GLY A 1 180 ? 30.116 5.432 -18.694 1.00 92.25 180 GLY A CA 1
ATOM 1344 C C . GLY A 1 180 ? 29.009 4.559 -18.092 1.00 92.25 180 GLY A C 1
ATOM 1345 O O . GLY A 1 180 ? 29.306 3.454 -17.649 1.00 92.25 180 GLY A O 1
ATOM 1346 N N . MET A 1 181 ? 27.755 5.023 -18.085 1.00 93.88 181 MET A N 1
ATOM 1347 C CA . MET A 1 181 ? 26.606 4.314 -17.511 1.00 93.88 181 MET A CA 1
ATOM 1348 C C . MET A 1 181 ? 25.826 3.544 -18.584 1.00 93.88 181 MET A C 1
ATOM 1350 O O . MET A 1 181 ? 25.607 4.046 -19.688 1.00 93.88 181 MET A O 1
ATOM 1354 N N . GLN A 1 182 ? 25.374 2.332 -18.258 1.00 93.81 182 GLN A N 1
ATOM 1355 C CA . GLN A 1 182 ? 24.482 1.548 -19.122 1.00 93.81 182 GLN A CA 1
ATOM 1356 C C . GLN A 1 182 ? 22.999 1.833 -18.835 1.00 93.81 182 GLN A C 1
ATOM 1358 O O . GLN A 1 182 ? 22.627 2.353 -17.781 1.00 93.81 182 GLN A O 1
ATOM 1363 N N . TRP A 1 183 ? 22.119 1.472 -19.770 1.00 91.75 183 TRP A N 1
ATOM 1364 C CA . TRP A 1 183 ? 20.678 1.714 -19.635 1.00 91.75 183 TRP A CA 1
ATOM 1365 C C . TRP A 1 183 ? 20.066 0.990 -18.426 1.00 91.75 183 TRP A C 1
ATOM 1367 O O . TRP A 1 183 ? 19.242 1.551 -17.703 1.00 91.75 183 TRP A O 1
ATOM 1377 N N . GLU A 1 184 ? 20.498 -0.241 -18.163 1.00 91.62 184 GLU A N 1
ATOM 1378 C CA . GLU A 1 184 ? 20.051 -1.043 -17.024 1.00 91.62 184 GLU A CA 1
ATOM 1379 C C . GLU A 1 184 ? 20.461 -0.408 -15.688 1.00 91.62 184 GLU A C 1
ATOM 1381 O O . GLU A 1 184 ? 19.667 -0.371 -14.748 1.00 91.62 184 GLU A O 1
ATOM 1386 N N . GLU A 1 185 ? 21.671 0.151 -15.615 1.00 93.00 185 GLU A N 1
ATOM 1387 C CA . GLU A 1 185 ? 22.170 0.866 -14.435 1.00 93.00 185 GLU A CA 1
ATOM 1388 C C . GLU A 1 185 ? 21.365 2.143 -14.186 1.00 93.00 185 GLU A C 1
ATOM 1390 O O . GLU A 1 185 ? 21.014 2.454 -13.047 1.00 93.00 185 GLU A O 1
ATOM 1395 N N . PHE A 1 186 ? 20.991 2.845 -15.256 1.00 93.94 186 PHE A N 1
ATOM 1396 C CA . PHE A 1 186 ? 20.122 4.010 -15.177 1.00 93.94 186 PHE A CA 1
ATOM 1397 C C . PHE A 1 186 ? 18.708 3.653 -14.686 1.00 93.94 186 PHE A C 1
ATOM 1399 O O . PHE A 1 186 ? 18.160 4.333 -13.813 1.00 93.94 186 PHE A O 1
ATOM 1406 N N . LEU A 1 187 ? 18.122 2.549 -15.164 1.00 93.81 187 LEU A N 1
ATOM 1407 C CA . LEU A 1 187 ? 16.841 2.053 -14.643 1.00 93.81 187 LEU A CA 1
ATOM 1408 C C . LEU A 1 187 ? 16.941 1.621 -13.175 1.00 93.81 187 LEU A C 1
ATOM 1410 O O . LEU A 1 187 ? 16.013 1.874 -12.398 1.00 93.81 187 LEU A O 1
ATOM 1414 N N . GLN A 1 188 ? 18.059 1.020 -12.766 1.00 95.75 188 GLN A N 1
ATOM 1415 C CA . GLN A 1 188 ? 18.301 0.662 -11.369 1.00 95.75 188 GLN A CA 1
ATOM 1416 C C . GLN A 1 188 ? 18.476 1.902 -10.481 1.00 95.75 188 GLN A C 1
ATOM 1418 O O . GLN A 1 188 ? 17.973 1.935 -9.352 1.00 95.75 188 GLN A O 1
ATOM 1423 N N . LEU A 1 189 ? 19.111 2.959 -10.994 1.00 95.44 189 LEU A N 1
ATOM 1424 C CA . LEU A 1 189 ? 19.199 4.252 -10.320 1.00 95.44 189 LEU A CA 1
ATOM 1425 C C . LEU A 1 189 ? 17.803 4.850 -10.111 1.00 95.44 189 LEU A C 1
ATOM 1427 O O . LEU A 1 189 ? 17.462 5.216 -8.987 1.00 95.44 189 LEU A O 1
ATOM 1431 N N . ILE A 1 190 ? 16.967 4.889 -11.154 1.00 96.00 190 ILE A N 1
ATOM 1432 C CA . ILE A 1 190 ? 15.579 5.368 -11.052 1.00 96.00 190 ILE A CA 1
ATOM 1433 C C . ILE A 1 190 ? 14.803 4.548 -10.017 1.00 96.00 190 ILE A C 1
ATOM 1435 O O . ILE A 1 190 ? 14.166 5.118 -9.130 1.00 96.00 190 ILE A O 1
ATOM 1439 N N . THR A 1 191 ? 14.895 3.220 -10.095 1.00 96.88 191 THR A N 1
ATOM 1440 C CA . THR A 1 191 ? 14.267 2.288 -9.146 1.00 96.88 191 THR A CA 1
ATOM 1441 C C . THR A 1 191 ? 14.667 2.619 -7.713 1.00 96.88 191 THR A C 1
ATOM 1443 O O . THR A 1 191 ? 13.807 2.790 -6.851 1.00 96.88 191 THR A O 1
ATOM 1446 N N . THR A 1 192 ? 15.964 2.784 -7.466 1.00 97.56 192 THR A N 1
ATOM 1447 C CA . THR A 1 192 ? 16.508 3.098 -6.144 1.00 97.56 192 THR A CA 1
ATOM 1448 C C . THR A 1 192 ? 15.991 4.438 -5.623 1.00 97.56 192 THR A C 1
ATOM 1450 O O . THR A 1 192 ? 15.515 4.515 -4.489 1.00 97.56 192 THR A O 1
ATOM 1453 N N . GLN A 1 193 ? 16.014 5.489 -6.446 1.00 97.56 193 GLN A N 1
ATOM 1454 C CA . GLN A 1 193 ? 15.544 6.817 -6.041 1.00 97.56 193 GLN A CA 1
ATOM 1455 C C . GLN A 1 193 ? 14.045 6.813 -5.720 1.00 97.56 193 GLN A C 1
ATOM 1457 O O . GLN A 1 193 ? 13.625 7.318 -4.676 1.00 97.56 193 GLN A O 1
ATOM 1462 N N . VAL A 1 194 ? 13.235 6.179 -6.572 1.00 97.38 194 VAL A N 1
ATOM 1463 C CA . VAL A 1 194 ? 11.793 6.030 -6.341 1.00 97.38 194 VAL A CA 1
ATOM 1464 C C . VAL A 1 194 ? 11.536 5.228 -5.067 1.00 97.38 194 VAL A C 1
ATOM 1466 O O . VAL A 1 194 ? 10.709 5.636 -4.250 1.00 97.38 194 VAL A O 1
ATOM 1469 N N . ALA A 1 195 ? 12.264 4.128 -4.854 1.00 97.56 195 ALA A N 1
ATOM 1470 C CA . ALA A 1 195 ? 12.131 3.294 -3.666 1.00 97.56 195 ALA A CA 1
ATOM 1471 C C . ALA A 1 195 ? 12.453 4.065 -2.381 1.00 97.56 195 ALA A C 1
ATOM 1473 O O . ALA A 1 195 ? 11.689 3.976 -1.424 1.00 97.56 195 ALA A O 1
ATOM 1474 N N . ILE A 1 196 ? 13.516 4.872 -2.363 1.00 97.44 196 ILE A N 1
ATOM 1475 C CA . ILE A 1 196 ? 13.896 5.676 -1.194 1.00 97.44 196 ILE A CA 1
ATOM 1476 C C . ILE A 1 196 ? 12.841 6.749 -0.901 1.00 97.44 196 ILE A C 1
ATOM 1478 O O . ILE A 1 196 ? 12.360 6.839 0.230 1.00 97.44 196 ILE A O 1
ATOM 1482 N N . ILE A 1 197 ? 12.429 7.529 -1.907 1.00 96.75 197 ILE A N 1
ATOM 1483 C CA . ILE A 1 197 ? 11.429 8.597 -1.732 1.00 96.75 197 ILE A CA 1
ATOM 1484 C C . ILE A 1 197 ? 10.115 8.010 -1.203 1.00 96.75 197 ILE A C 1
ATOM 1486 O O . ILE A 1 197 ? 9.552 8.488 -0.213 1.00 96.75 197 ILE A O 1
ATOM 1490 N N . HIS A 1 198 ? 9.646 6.930 -1.827 1.00 96.38 198 HIS A N 1
ATOM 1491 C CA . HIS A 1 198 ? 8.435 6.235 -1.410 1.00 96.38 198 HIS A CA 1
ATOM 1492 C C . HIS A 1 198 ? 8.601 5.567 -0.042 1.00 96.38 198 HIS A C 1
ATOM 1494 O O . HIS A 1 198 ? 7.674 5.609 0.760 1.00 96.38 198 HIS A O 1
ATOM 1500 N N . GLY A 1 199 ? 9.768 5.007 0.274 1.00 96.56 199 GLY A N 1
ATOM 1501 C CA . GLY A 1 199 ? 10.061 4.406 1.572 1.00 96.56 199 GLY A CA 1
ATOM 1502 C C . GLY A 1 199 ? 9.985 5.415 2.719 1.00 96.56 199 GLY A C 1
ATOM 1503 O O . GLY A 1 199 ? 9.390 5.134 3.763 1.00 96.56 199 GLY A O 1
ATOM 1504 N N . VAL A 1 200 ? 10.502 6.629 2.516 1.00 96.50 200 VAL A N 1
ATOM 1505 C CA . VAL A 1 200 ? 10.407 7.706 3.512 1.00 96.50 200 VAL A CA 1
ATOM 1506 C C . VAL A 1 200 ? 8.950 8.122 3.708 1.00 96.50 200 VAL A C 1
ATOM 1508 O O . VAL A 1 200 ? 8.443 8.064 4.827 1.00 96.50 200 VAL A O 1
ATOM 1511 N N . ILE A 1 201 ? 8.243 8.481 2.633 1.00 96.06 201 ILE A N 1
ATOM 1512 C CA . ILE A 1 201 ? 6.855 8.969 2.714 1.00 96.06 201 ILE A CA 1
ATOM 1513 C C . ILE A 1 201 ? 5.912 7.869 3.224 1.00 96.06 201 ILE A C 1
ATOM 1515 O O . ILE A 1 201 ? 5.080 8.098 4.105 1.00 96.06 201 ILE A O 1
ATOM 1519 N N . GLY A 1 202 ? 6.073 6.651 2.713 1.00 96.50 202 GLY A N 1
ATOM 1520 C CA . GLY A 1 202 ? 5.260 5.486 3.046 1.00 96.50 202 GLY A CA 1
ATOM 1521 C C . GLY A 1 202 ? 5.335 5.083 4.510 1.00 96.50 202 GLY A C 1
ATOM 1522 O O . GLY A 1 202 ? 4.373 4.539 5.042 1.00 96.50 202 GLY A O 1
ATOM 1523 N N 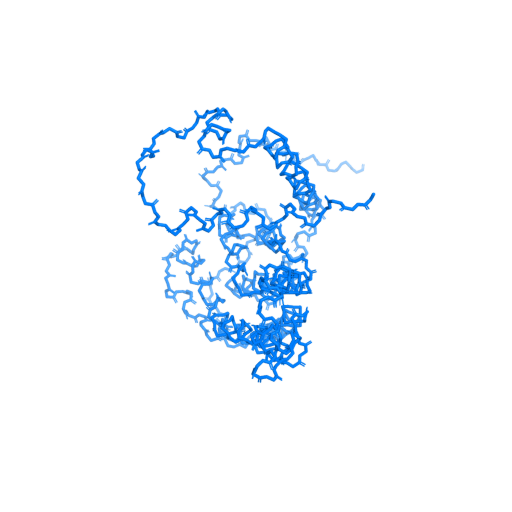. THR A 1 203 ? 6.420 5.424 5.206 1.00 97.69 203 THR A N 1
ATOM 1524 C CA . THR A 1 203 ? 6.554 5.143 6.639 1.00 97.69 203 THR A CA 1
ATOM 1525 C C . THR A 1 203 ? 5.498 5.897 7.453 1.00 97.69 203 THR A C 1
ATOM 1527 O O . THR A 1 203 ? 5.002 5.395 8.462 1.00 97.69 203 THR A O 1
ATOM 1530 N N . PHE A 1 204 ? 5.085 7.075 6.980 1.00 97.31 204 PHE A N 1
ATOM 1531 C CA . PHE A 1 204 ? 4.089 7.919 7.639 1.00 97.31 204 PHE A CA 1
ATOM 1532 C C . PHE A 1 204 ? 2.660 7.675 7.142 1.00 97.31 204 PHE A C 1
ATOM 1534 O O . PHE A 1 204 ? 1.700 8.099 7.793 1.00 97.31 204 PHE A O 1
ATOM 1541 N N . MET A 1 205 ? 2.487 6.972 6.020 1.00 97.19 205 MET A N 1
ATOM 1542 C CA . MET A 1 205 ? 1.173 6.757 5.411 1.00 97.19 205 MET A CA 1
ATOM 1543 C C . MET A 1 205 ? 0.176 6.030 6.327 1.00 97.19 205 MET A C 1
ATOM 1545 O O . MET A 1 205 ? -0.945 6.525 6.441 1.00 97.19 205 MET A O 1
ATOM 1549 N N . PRO A 1 206 ? 0.522 4.949 7.056 1.00 96.69 206 PRO A N 1
ATOM 1550 C CA . PRO A 1 206 ? -0.425 4.300 7.971 1.00 96.69 206 PRO A CA 1
ATOM 1551 C C . PRO A 1 206 ? -0.946 5.235 9.062 1.00 96.69 206 PRO A C 1
ATOM 1553 O O . PRO A 1 206 ? -2.123 5.181 9.426 1.00 96.69 206 PRO A O 1
ATOM 1556 N N . LEU A 1 207 ? -0.081 6.117 9.571 1.00 96.25 207 LEU A N 1
ATOM 1557 C CA . LEU A 1 207 ? -0.462 7.110 10.570 1.00 96.25 207 LEU A CA 1
ATOM 1558 C C . LEU A 1 207 ? -1.443 8.112 9.966 1.00 96.25 207 LEU A C 1
ATOM 1560 O O . LEU A 1 207 ? -2.511 8.346 10.534 1.00 96.25 207 LEU A O 1
ATOM 1564 N N . LEU A 1 208 ? -1.121 8.640 8.784 1.00 96.56 208 LEU A N 1
ATOM 1565 C CA . LEU A 1 208 ? -1.990 9.564 8.064 1.00 96.56 208 LEU A CA 1
ATOM 1566 C C . LEU A 1 208 ? -3.356 8.931 7.759 1.00 96.56 208 LEU A C 1
ATOM 1568 O O . LEU A 1 208 ? -4.389 9.552 8.005 1.00 96.56 208 LEU A O 1
ATOM 1572 N N . MET A 1 209 ? -3.376 7.683 7.288 1.00 95.00 209 MET A N 1
ATOM 1573 C CA . MET A 1 209 ? -4.596 6.924 7.002 1.00 95.00 209 MET A CA 1
ATOM 1574 C C . MET A 1 209 ? -5.500 6.833 8.231 1.00 95.00 209 MET A C 1
ATOM 1576 O O . MET A 1 209 ? -6.687 7.160 8.170 1.00 95.00 209 MET A O 1
ATOM 1580 N N . VAL A 1 210 ? -4.941 6.450 9.380 1.00 94.19 210 VAL A N 1
ATOM 1581 C CA . VAL A 1 210 ? -5.723 6.353 10.614 1.00 94.19 210 VAL A CA 1
ATOM 1582 C C . VAL A 1 210 ? -6.168 7.724 11.111 1.00 94.19 210 VAL A C 1
ATOM 1584 O O . VAL A 1 210 ? -7.308 7.859 11.551 1.00 94.19 210 VAL A O 1
ATOM 1587 N N . MET A 1 211 ? -5.324 8.749 11.013 1.00 94.19 211 MET A N 1
ATOM 1588 C CA . MET A 1 211 ? -5.693 10.120 11.364 1.00 94.19 211 MET A CA 1
ATOM 1589 C C . MET A 1 211 ? -6.875 10.629 10.536 1.00 94.19 211 MET A C 1
ATOM 1591 O O . MET A 1 211 ? -7.816 11.190 11.101 1.00 94.19 211 MET A O 1
ATOM 1595 N N . MET A 1 212 ? -6.877 10.386 9.223 1.00 93.88 212 MET A N 1
ATOM 1596 C CA . MET A 1 212 ? -8.009 10.729 8.357 1.00 93.88 212 MET A CA 1
ATOM 1597 C C . MET A 1 212 ? -9.262 9.951 8.754 1.00 93.88 212 MET A C 1
ATOM 1599 O O . MET A 1 212 ? -10.350 10.521 8.883 1.00 93.88 212 MET A O 1
ATOM 1603 N N . LEU A 1 213 ? -9.110 8.656 9.029 1.00 88.81 213 LEU A N 1
ATOM 1604 C CA . LEU A 1 213 ? -10.219 7.816 9.443 1.00 88.81 213 LEU A CA 1
ATOM 1605 C C . LEU A 1 213 ? -10.854 8.302 10.759 1.00 88.81 213 LEU A C 1
ATOM 1607 O O . LEU A 1 213 ? -12.077 8.440 10.831 1.00 88.81 213 LEU A O 1
ATOM 1611 N N . THR A 1 214 ? -10.061 8.606 11.792 1.00 88.56 214 THR A N 1
ATOM 1612 C CA . THR A 1 214 ? -10.591 9.079 13.083 1.00 88.56 214 THR A CA 1
ATOM 1613 C C . THR A 1 214 ? -11.140 10.498 12.996 1.00 88.56 214 THR A C 1
ATOM 1615 O O . THR A 1 214 ? -12.155 10.795 13.627 1.00 88.56 214 THR A O 1
ATOM 1618 N N . ARG A 1 215 ? -10.530 11.370 12.184 1.00 90.44 215 ARG A N 1
ATOM 1619 C CA . ARG A 1 215 ? -10.967 12.759 12.016 1.00 90.44 215 ARG A CA 1
ATOM 1620 C C . ARG A 1 215 ? -12.329 12.879 11.340 1.00 90.44 215 ARG A C 1
ATOM 1622 O O . ARG A 1 215 ? -13.144 13.698 11.771 1.00 90.44 215 ARG A O 1
ATOM 1629 N N . PHE A 1 216 ? -12.563 12.126 10.271 1.00 87.06 216 PHE A N 1
ATOM 1630 C CA . PHE A 1 216 ? -13.779 12.270 9.466 1.00 87.06 216 PHE A CA 1
ATOM 1631 C C . PHE A 1 216 ? -14.881 11.294 9.879 1.00 87.06 216 PHE A C 1
ATOM 1633 O O . PHE A 1 216 ? -16.060 11.654 9.853 1.00 87.06 216 PHE A O 1
ATOM 1640 N N . PHE A 1 217 ? -14.504 10.092 10.321 1.00 87.94 217 PHE A N 1
ATOM 1641 C CA . PHE A 1 217 ? -15.438 8.989 10.553 1.00 87.94 217 PHE A CA 1
ATOM 1642 C C . PHE A 1 217 ? -15.413 8.429 11.982 1.00 87.94 217 PHE A C 1
ATOM 1644 O O . PHE A 1 217 ? -16.241 7.581 12.322 1.00 87.94 217 PHE A O 1
ATOM 1651 N N . GLY A 1 218 ? -14.490 8.889 12.831 1.00 79.88 218 GLY A N 1
ATOM 1652 C CA . GLY A 1 218 ? -14.460 8.540 14.249 1.00 79.88 218 GLY A CA 1
ATOM 1653 C C . GLY A 1 218 ? -15.641 9.141 15.011 1.00 79.88 218 GLY A C 1
ATOM 1654 O O . GLY A 1 218 ? -16.165 10.193 14.643 1.00 79.88 218 GLY A O 1
ATOM 1655 N N . LYS A 1 219 ? -16.044 8.498 16.116 1.00 79.44 219 LYS A N 1
ATOM 1656 C CA . LYS A 1 219 ? -17.170 8.951 16.957 1.00 79.44 219 LYS A CA 1
ATOM 1657 C C . LYS A 1 219 ? -16.989 10.400 17.422 1.00 79.44 219 LYS A C 1
ATOM 1659 O O . LYS A 1 219 ? -17.938 11.173 17.377 1.00 79.44 219 LYS A O 1
ATOM 1664 N N . ASN A 1 220 ? -15.767 10.749 17.822 1.00 79.69 220 ASN A N 1
ATOM 1665 C CA . ASN A 1 220 ? -15.422 12.074 18.332 1.00 79.69 220 ASN A CA 1
ATOM 1666 C C . ASN A 1 220 ? -14.772 12.977 17.266 1.00 79.69 220 ASN A C 1
ATOM 1668 O O . ASN A 1 220 ? -14.362 14.087 17.590 1.00 79.69 220 ASN A O 1
ATOM 1672 N N . LYS A 1 221 ? -14.647 12.507 16.011 1.00 86.25 221 LYS A N 1
ATOM 1673 C CA . LYS A 1 221 ? -14.068 13.248 14.873 1.00 86.25 221 LYS A CA 1
ATOM 1674 C C . LYS A 1 221 ? -12.746 13.962 15.203 1.00 86.25 221 LYS A C 1
ATOM 1676 O O . LYS A 1 221 ? -12.559 15.134 14.879 1.00 86.25 221 LYS A O 1
ATOM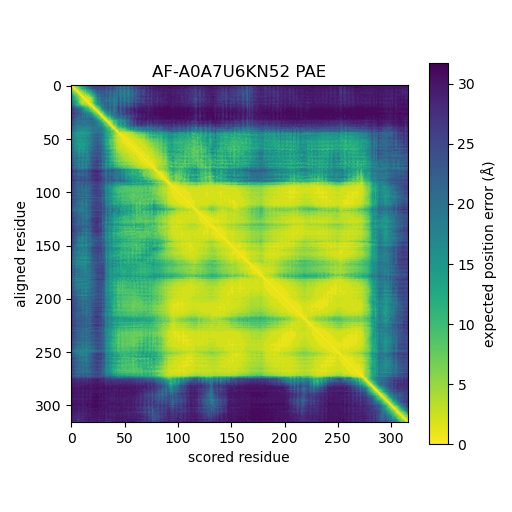 1681 N N . SER A 1 222 ? -11.823 13.255 15.859 1.00 83.31 222 SER A N 1
ATOM 1682 C CA . SER A 1 222 ? -10.617 13.836 16.460 1.00 83.31 222 SER A CA 1
ATOM 1683 C C . SER A 1 222 ? -9.322 13.336 15.816 1.00 83.31 222 SER A C 1
ATOM 1685 O O . SER A 1 222 ? -9.150 12.144 15.555 1.00 83.31 222 SER A O 1
ATOM 1687 N N . TRP A 1 223 ? -8.374 14.257 15.626 1.00 89.44 223 TRP A N 1
ATOM 1688 C CA . TRP A 1 223 ? -6.999 13.955 15.211 1.00 89.44 223 TRP A CA 1
ATOM 1689 C C . TRP A 1 223 ? -6.200 13.248 16.308 1.00 89.44 223 TRP A C 1
ATOM 1691 O O . TRP A 1 223 ? -5.385 12.375 16.017 1.00 89.44 223 TRP A O 1
ATOM 1701 N N . LYS A 1 224 ? -6.464 13.594 17.577 1.00 86.69 224 LYS A N 1
ATOM 1702 C CA . LYS A 1 224 ? -5.747 13.041 18.735 1.00 86.69 224 LYS A CA 1
ATOM 1703 C C . LYS A 1 224 ? -5.950 11.534 18.852 1.00 86.69 224 LYS A C 1
ATOM 1705 O O . LYS A 1 224 ? -5.037 10.821 19.243 1.00 86.69 224 LYS A O 1
ATOM 1710 N N . GLU A 1 225 ? -7.128 11.042 18.472 1.00 84.31 225 GLU A N 1
ATOM 1711 C CA . GLU A 1 225 ? -7.412 9.607 18.464 1.00 84.31 225 GLU A CA 1
ATOM 1712 C C . GLU A 1 225 ? -6.560 8.861 17.438 1.00 84.31 225 GLU A C 1
ATOM 1714 O O . GLU A 1 225 ? -6.077 7.775 17.736 1.00 84.31 225 GLU A O 1
ATOM 1719 N N . GLY A 1 226 ? -6.346 9.417 16.247 1.00 85.56 226 GLY A N 1
ATOM 1720 C CA . GLY A 1 226 ? -5.479 8.785 15.255 1.00 85.56 226 GLY A CA 1
ATOM 1721 C C . GLY A 1 226 ? -4.014 8.834 15.676 1.00 85.56 226 GLY A C 1
ATOM 1722 O O . GLY A 1 226 ? -3.330 7.814 15.660 1.00 85.56 226 GLY A O 1
ATOM 1723 N N . LEU A 1 227 ? -3.575 9.997 16.166 1.00 91.44 227 LEU A N 1
ATOM 1724 C CA . LEU A 1 227 ? -2.228 10.193 16.701 1.00 91.44 227 LEU A CA 1
ATOM 1725 C C . LEU A 1 227 ? -1.929 9.296 17.904 1.00 91.44 227 LEU A C 1
ATOM 1727 O O . LEU A 1 227 ? -0.789 8.898 18.073 1.00 91.44 227 LEU A O 1
ATOM 1731 N N . ALA A 1 228 ? -2.915 8.911 18.717 1.00 88.88 228 ALA A N 1
ATOM 1732 C CA . ALA A 1 228 ? -2.686 8.057 19.885 1.00 88.88 228 ALA A CA 1
ATOM 1733 C C . ALA A 1 228 ? -2.080 6.680 19.549 1.00 88.88 228 ALA A C 1
ATOM 1735 O O . ALA A 1 228 ? -1.508 6.045 20.430 1.00 88.88 228 ALA A O 1
ATOM 1736 N N . ILE A 1 229 ? -2.202 6.213 18.302 1.00 89.81 229 ILE A N 1
ATOM 1737 C CA . ILE A 1 229 ? -1.628 4.935 17.857 1.00 89.81 229 ILE A CA 1
ATOM 1738 C C . ILE A 1 229 ? -0.395 5.104 16.964 1.00 89.81 229 ILE A C 1
ATOM 1740 O O . ILE A 1 229 ? -0.003 4.165 16.268 1.00 89.81 229 ILE A O 1
ATOM 1744 N N . TRP A 1 230 ? 0.220 6.291 16.976 1.00 93.62 230 TRP A N 1
ATOM 1745 C CA . TRP A 1 230 ? 1.391 6.598 16.160 1.00 93.62 230 TRP A CA 1
ATOM 1746 C C . TRP A 1 230 ? 2.530 5.571 16.254 1.00 93.62 230 TRP A C 1
ATOM 1748 O O . TRP A 1 230 ? 3.075 5.265 15.195 1.00 93.62 230 TRP A O 1
ATOM 1758 N N . PRO A 1 231 ? 2.865 4.957 17.413 1.00 93.69 231 PRO A N 1
ATOM 1759 C CA . PRO A 1 231 ? 3.987 4.024 17.463 1.00 93.69 231 PRO A CA 1
ATOM 1760 C C . PRO A 1 231 ? 3.696 2.767 16.640 1.00 93.69 231 PRO A C 1
ATOM 1762 O O . PRO A 1 231 ? 4.526 2.329 15.849 1.00 93.69 231 PRO A O 1
ATOM 1765 N N . PHE A 1 232 ? 2.476 2.234 16.762 1.00 93.56 232 PHE A N 1
ATOM 1766 C CA . PHE A 1 232 ? 2.026 1.087 15.979 1.00 93.56 232 PHE A CA 1
ATOM 1767 C C . PHE A 1 232 ? 1.913 1.423 14.486 1.00 93.56 232 PHE A C 1
ATOM 1769 O O . PHE A 1 232 ? 2.271 0.612 13.635 1.00 93.56 232 PHE A O 1
ATOM 1776 N N . ALA A 1 233 ? 1.437 2.625 14.151 1.00 95.94 233 ALA A N 1
ATOM 1777 C CA . ALA A 1 233 ? 1.292 3.050 12.765 1.00 95.94 233 ALA A CA 1
ATOM 1778 C C . ALA A 1 233 ? 2.646 3.225 12.058 1.00 95.94 233 ALA A C 1
ATOM 1780 O O . ALA A 1 233 ? 2.818 2.723 10.950 1.00 95.94 233 ALA A O 1
ATOM 1781 N N . ILE A 1 234 ? 3.622 3.864 12.711 1.00 97.38 234 ILE A N 1
ATOM 1782 C CA . ILE A 1 234 ? 4.988 3.991 12.184 1.00 97.38 234 ILE A CA 1
ATOM 1783 C C . ILE A 1 234 ? 5.662 2.623 12.097 1.00 97.38 234 ILE A C 1
ATOM 1785 O O . ILE A 1 234 ? 6.304 2.326 11.095 1.00 97.38 234 ILE A O 1
ATOM 1789 N N . PHE A 1 235 ? 5.464 1.754 13.091 1.00 96.94 235 PHE A N 1
ATOM 1790 C CA . PHE A 1 235 ? 5.945 0.375 13.035 1.00 96.94 235 PHE A CA 1
ATOM 1791 C C . PHE A 1 235 ? 5.393 -0.380 11.817 1.00 96.94 235 PHE A C 1
ATOM 1793 O O . PHE A 1 235 ? 6.155 -1.016 11.095 1.00 96.94 235 PHE A O 1
ATOM 1800 N N . ALA A 1 236 ? 4.090 -0.277 11.542 1.00 97.06 236 ALA A N 1
ATOM 1801 C CA . ALA A 1 236 ? 3.486 -0.894 10.363 1.00 97.06 236 ALA A CA 1
ATOM 1802 C C . ALA A 1 236 ? 3.977 -0.271 9.045 1.00 97.06 236 ALA A C 1
ATO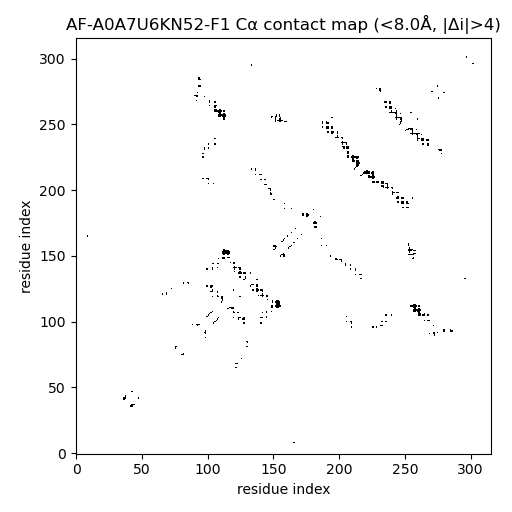M 1804 O O . ALA A 1 236 ? 4.103 -0.976 8.043 1.00 97.06 236 ALA A O 1
ATOM 1805 N N . GLY A 1 237 ? 4.276 1.031 9.052 1.00 97.50 237 GLY A N 1
ATOM 1806 C CA . GLY A 1 237 ? 4.934 1.725 7.949 1.00 97.50 237 GLY A CA 1
ATOM 1807 C C . GLY A 1 237 ? 6.309 1.127 7.677 1.00 97.50 237 GLY A C 1
ATOM 1808 O O . GLY A 1 237 ? 6.533 0.611 6.590 1.00 97.50 237 GLY A O 1
ATOM 1809 N N . LEU A 1 238 ? 7.176 1.091 8.691 1.00 98.19 238 LEU A N 1
ATOM 1810 C CA . LEU A 1 238 ? 8.530 0.531 8.616 1.00 98.19 238 LEU A CA 1
ATOM 1811 C C . LEU A 1 238 ? 8.547 -0.949 8.222 1.00 98.19 238 LEU A C 1
ATOM 1813 O O . LEU A 1 238 ? 9.377 -1.359 7.414 1.00 98.19 238 LEU A O 1
ATOM 1817 N N . ALA A 1 239 ? 7.614 -1.749 8.745 1.00 97.88 239 ALA A N 1
ATOM 1818 C CA . ALA A 1 239 ? 7.497 -3.166 8.408 1.00 97.88 239 ALA A CA 1
ATOM 1819 C C . ALA A 1 239 ? 7.235 -3.404 6.909 1.00 97.88 239 ALA A C 1
ATOM 1821 O O . ALA A 1 239 ? 7.557 -4.475 6.402 1.00 97.88 239 ALA A O 1
ATOM 1822 N N . PHE A 1 240 ? 6.665 -2.417 6.210 1.00 98.19 240 PHE A N 1
ATOM 1823 C CA . PHE A 1 240 ? 6.531 -2.405 4.756 1.00 98.19 240 PHE A CA 1
ATOM 1824 C C . PHE A 1 240 ? 7.724 -1.716 4.079 1.00 98.19 240 PHE A C 1
ATOM 1826 O O . PHE A 1 240 ? 8.342 -2.290 3.186 1.00 98.19 240 PHE A O 1
ATOM 1833 N N . THR A 1 241 ? 8.062 -0.493 4.493 1.00 98.06 241 THR A N 1
ATOM 1834 C CA . THR A 1 241 ? 8.991 0.378 3.762 1.00 98.06 241 THR A CA 1
ATOM 1835 C C . THR A 1 241 ? 10.439 -0.074 3.836 1.00 98.06 241 THR A C 1
ATOM 1837 O O . THR A 1 241 ? 11.165 0.120 2.865 1.00 98.06 241 THR A O 1
ATOM 1840 N N . VAL A 1 242 ? 10.870 -0.714 4.925 1.00 98.25 242 VAL A N 1
ATOM 1841 C CA . VAL A 1 242 ? 12.232 -1.259 5.040 1.00 98.25 242 VAL A CA 1
ATOM 1842 C C . VAL A 1 242 ? 12.462 -2.377 4.015 1.00 98.25 242 VAL A C 1
ATOM 1844 O O . VAL A 1 242 ? 13.322 -2.199 3.152 1.00 98.25 242 VAL A O 1
ATOM 1847 N N . PRO A 1 243 ? 11.699 -3.490 4.018 1.00 97.88 243 PRO A N 1
ATOM 1848 C CA . PRO A 1 243 ? 11.853 -4.523 2.994 1.00 97.88 243 PRO A CA 1
ATOM 1849 C C . PRO A 1 243 ? 11.584 -3.993 1.580 1.00 97.88 243 PRO A C 1
ATOM 1851 O O . PRO A 1 243 ? 12.321 -4.344 0.665 1.00 97.88 243 PRO A O 1
ATOM 1854 N N . TYR A 1 244 ? 10.604 -3.104 1.397 1.00 98.06 244 TYR A N 1
ATOM 1855 C CA . TYR A 1 244 ? 10.335 -2.437 0.116 1.00 98.06 244 TYR A CA 1
ATOM 1856 C C . TYR A 1 244 ? 11.559 -1.685 -0.428 1.00 98.06 244 TYR A C 1
ATOM 1858 O O . TYR A 1 244 ? 11.943 -1.862 -1.580 1.00 98.06 244 TYR A O 1
ATOM 1866 N N . THR A 1 245 ? 12.208 -0.871 0.407 1.00 98.12 245 THR A N 1
ATOM 1867 C CA . THR A 1 245 ? 13.346 -0.046 -0.023 1.00 98.12 245 THR A CA 1
ATOM 1868 C C . THR A 1 245 ? 14.578 -0.908 -0.266 1.00 98.12 245 THR A C 1
ATOM 1870 O O . THR A 1 245 ? 15.249 -0.741 -1.278 1.00 98.12 245 THR A O 1
ATOM 1873 N N . LEU A 1 246 ? 14.852 -1.873 0.621 1.00 98.06 246 LEU A N 1
ATOM 1874 C CA . LEU A 1 246 ? 15.981 -2.794 0.467 1.00 98.06 246 LEU A CA 1
ATOM 1875 C C . LEU A 1 246 ? 15.863 -3.604 -0.824 1.00 98.06 246 LEU A C 1
ATOM 1877 O O . LEU A 1 246 ? 16.821 -3.713 -1.580 1.00 98.06 246 LEU A O 1
ATOM 1881 N N . THR A 1 247 ? 14.683 -4.146 -1.105 1.00 95.94 247 THR A N 1
ATOM 1882 C CA . THR A 1 247 ? 14.473 -4.921 -2.332 1.00 95.94 247 THR A CA 1
ATOM 1883 C C . THR A 1 247 ? 14.527 -4.038 -3.580 1.00 95.94 247 THR A C 1
ATOM 1885 O O . THR A 1 247 ? 15.088 -4.478 -4.573 1.00 95.94 247 THR A O 1
ATOM 1888 N N . GLY A 1 248 ? 14.095 -2.774 -3.522 1.00 96.06 248 GLY A N 1
ATOM 1889 C CA . GLY A 1 248 ? 14.291 -1.825 -4.628 1.00 96.06 248 GLY A CA 1
ATOM 1890 C C . GLY A 1 248 ? 15.762 -1.501 -4.900 1.00 96.06 248 GLY A C 1
ATOM 1891 O O . GLY A 1 248 ? 16.171 -1.422 -6.054 1.00 96.06 248 GLY A O 1
ATOM 1892 N N . ILE A 1 249 ? 16.572 -1.374 -3.844 1.00 96.75 249 ILE A N 1
ATOM 1893 C CA . ILE A 1 249 ? 18.015 -1.103 -3.951 1.00 96.75 249 ILE A CA 1
ATOM 1894 C C . ILE A 1 249 ? 18.780 -2.322 -4.481 1.00 96.75 249 ILE A C 1
ATOM 1896 O O . ILE A 1 249 ? 19.667 -2.164 -5.316 1.00 96.75 249 ILE A O 1
ATOM 1900 N N . PHE A 1 250 ? 18.466 -3.523 -3.985 1.00 96.19 250 PHE A N 1
ATOM 1901 C CA . PHE A 1 250 ? 19.296 -4.713 -4.210 1.00 96.19 250 PHE A CA 1
ATOM 1902 C C . PHE A 1 250 ? 18.751 -5.700 -5.245 1.00 96.19 250 PHE A C 1
ATOM 1904 O O . PHE A 1 250 ? 19.537 -6.461 -5.801 1.00 96.19 250 PHE A O 1
ATOM 1911 N N . LEU A 1 251 ? 17.435 -5.745 -5.470 1.00 92.81 251 LEU A N 1
ATOM 1912 C CA . LEU A 1 251 ? 16.787 -6.772 -6.301 1.00 92.81 251 LEU A CA 1
ATOM 1913 C C . LEU A 1 251 ? 16.089 -6.218 -7.547 1.00 92.81 251 LEU A C 1
ATOM 1915 O O . LEU A 1 251 ? 15.693 -7.015 -8.390 1.00 92.81 251 LEU A O 1
ATOM 1919 N N . GLY A 1 252 ? 15.933 -4.897 -7.660 1.00 92.81 252 GLY A N 1
ATOM 1920 C CA . GLY A 1 252 ? 15.285 -4.257 -8.803 1.00 92.81 252 GLY A CA 1
ATOM 1921 C C . GLY A 1 252 ? 13.808 -3.898 -8.580 1.00 92.81 252 GLY A C 1
ATOM 1922 O O . GLY A 1 252 ? 13.296 -3.979 -7.457 1.00 92.81 252 GLY A O 1
ATOM 1923 N N . PRO A 1 253 ? 13.116 -3.422 -9.630 1.00 93.81 253 PRO A N 1
ATOM 1924 C CA . PRO A 1 253 ? 11.769 -2.857 -9.537 1.00 93.81 253 PRO A CA 1
ATOM 1925 C C . PRO A 1 253 ? 10.635 -3.879 -9.360 1.00 93.81 253 PRO A C 1
ATOM 1927 O O . PRO A 1 253 ? 9.503 -3.482 -9.093 1.00 93.81 253 PRO A O 1
ATOM 1930 N N . GLU A 1 254 ? 10.887 -5.176 -9.510 1.00 90.50 254 GLU A N 1
ATOM 1931 C CA . GLU A 1 254 ? 9.858 -6.223 -9.563 1.00 90.50 254 GLU A CA 1
ATOM 1932 C C . GLU A 1 254 ? 9.298 -6.583 -8.182 1.00 90.50 254 GLU A C 1
ATOM 1934 O O . GLU A 1 254 ? 8.110 -6.861 -8.010 1.00 90.50 254 GLU A O 1
ATOM 1939 N N . PHE A 1 255 ? 10.168 -6.593 -7.179 1.00 89.06 255 PHE A N 1
ATOM 1940 C CA . PHE A 1 255 ? 9.894 -7.147 -5.857 1.00 89.06 255 PHE A CA 1
ATOM 1941 C C . PHE A 1 255 ? 9.507 -6.164 -4.729 1.00 89.06 255 PHE A C 1
ATOM 1943 O O . PHE A 1 255 ? 8.907 -6.653 -3.763 1.00 89.06 255 PHE A O 1
ATOM 1950 N N . PRO A 1 256 ? 9.755 -4.833 -4.793 1.00 96.62 256 PRO A N 1
ATOM 1951 C CA . PRO A 1 256 ? 9.531 -3.909 -3.677 1.00 96.62 256 PRO A CA 1
ATOM 1952 C C . PRO A 1 256 ? 8.169 -4.015 -3.003 1.00 96.62 256 PRO A C 1
ATOM 1954 O O . PRO A 1 256 ? 8.074 -4.322 -1.812 1.00 96.62 256 PRO A O 1
ATOM 1957 N N . SER A 1 257 ? 7.092 -3.795 -3.755 1.00 93.81 257 SER A N 1
ATOM 1958 C CA . SER A 1 257 ? 5.738 -3.782 -3.196 1.00 93.81 257 SER A CA 1
ATOM 1959 C C . SER A 1 257 ? 5.270 -5.169 -2.766 1.00 93.81 257 SER A C 1
ATOM 1961 O O . SER A 1 257 ? 4.564 -5.297 -1.765 1.00 93.81 257 SER A O 1
ATOM 1963 N N . LEU A 1 258 ? 5.691 -6.216 -3.481 1.00 88.44 258 LEU A N 1
ATOM 1964 C CA . LEU A 1 258 ? 5.291 -7.590 -3.196 1.00 88.44 258 LEU A CA 1
ATOM 1965 C C . LEU A 1 258 ? 5.926 -8.096 -1.894 1.00 88.44 258 LEU A C 1
ATOM 1967 O O . LEU A 1 258 ? 5.214 -8.524 -0.982 1.00 88.44 258 LEU A O 1
ATOM 1971 N N . ILE A 1 259 ? 7.256 -8.014 -1.793 1.00 91.44 259 ILE A N 1
ATOM 1972 C CA . ILE A 1 259 ? 7.996 -8.470 -0.612 1.00 91.44 259 ILE A CA 1
ATOM 1973 C C . ILE A 1 259 ? 7.694 -7.557 0.572 1.00 91.44 259 ILE A C 1
ATOM 1975 O O . ILE A 1 259 ? 7.400 -8.056 1.659 1.00 91.44 259 ILE A O 1
ATOM 1979 N N . GLY A 1 260 ? 7.683 -6.236 0.366 1.00 95.44 260 GLY A N 1
ATOM 1980 C CA . GLY A 1 260 ? 7.323 -5.283 1.412 1.00 95.44 260 GLY A CA 1
ATOM 1981 C C . GLY A 1 260 ? 5.938 -5.563 1.994 1.00 95.44 260 GLY A C 1
ATOM 1982 O O . GLY A 1 260 ? 5.769 -5.635 3.213 1.00 95.44 260 GLY A O 1
ATOM 1983 N N . GLY A 1 261 ? 4.950 -5.804 1.128 1.00 91.81 261 GLY A N 1
ATOM 1984 C CA . GLY A 1 261 ? 3.593 -6.158 1.529 1.00 91.81 261 GLY A CA 1
ATOM 1985 C C . GLY A 1 261 ? 3.542 -7.450 2.346 1.00 91.81 261 GLY A C 1
ATOM 1986 O O . GLY A 1 261 ? 3.035 -7.440 3.468 1.00 91.81 261 GLY A O 1
ATOM 1987 N N . LEU A 1 262 ? 4.119 -8.545 1.834 1.00 88.12 262 LEU A N 1
ATOM 1988 C CA . LEU A 1 262 ? 4.138 -9.849 2.515 1.00 88.12 262 LEU A CA 1
ATOM 1989 C C . LEU A 1 262 ? 4.798 -9.786 3.895 1.00 88.12 262 LEU A C 1
ATOM 1991 O O . LEU A 1 262 ? 4.235 -10.275 4.879 1.00 88.12 262 LEU A O 1
ATOM 1995 N N . VAL A 1 263 ? 5.975 -9.162 3.972 1.00 94.81 263 VAL A N 1
ATOM 1996 C CA . VAL A 1 263 ? 6.721 -9.014 5.225 1.00 94.81 263 VAL A CA 1
ATOM 1997 C C . VAL A 1 263 ? 5.919 -8.177 6.221 1.00 94.81 263 VAL A C 1
ATOM 1999 O O . VAL A 1 263 ? 5.781 -8.574 7.381 1.00 94.81 263 VAL A O 1
ATOM 2002 N N . SER A 1 264 ? 5.306 -7.075 5.774 1.00 95.88 264 SER A N 1
ATOM 2003 C CA . SER A 1 264 ? 4.484 -6.231 6.645 1.00 95.88 264 SER A CA 1
ATOM 2004 C C . SER A 1 264 ? 3.264 -6.969 7.198 1.00 95.88 264 SER A C 1
ATOM 2006 O O . SER A 1 264 ? 2.994 -6.883 8.394 1.00 95.88 264 SER A O 1
ATOM 2008 N N . VAL A 1 265 ? 2.558 -7.758 6.378 1.00 91.25 265 VAL A N 1
ATOM 2009 C CA . VAL A 1 265 ? 1.411 -8.564 6.822 1.00 91.25 265 VAL A CA 1
ATOM 2010 C C . VAL A 1 265 ? 1.846 -9.542 7.908 1.00 91.25 265 VAL A C 1
ATOM 2012 O O . VAL A 1 265 ? 1.227 -9.589 8.973 1.00 91.25 265 VAL A O 1
ATOM 2015 N N . ALA A 1 266 ? 2.929 -10.287 7.673 1.00 89.94 266 ALA A N 1
ATOM 2016 C CA . ALA A 1 266 ? 3.434 -11.266 8.627 1.00 89.94 266 ALA A CA 1
ATOM 2017 C C . ALA A 1 266 ? 3.845 -10.607 9.953 1.00 89.94 266 ALA A C 1
ATOM 2019 O O . ALA A 1 266 ? 3.391 -11.019 11.020 1.00 89.94 266 ALA A O 1
ATOM 2020 N N . ILE A 1 267 ? 4.658 -9.552 9.905 1.00 93.88 267 ILE A N 1
ATOM 2021 C CA . ILE A 1 267 ? 5.192 -8.899 11.105 1.00 93.88 267 ILE A CA 1
ATOM 2022 C C . ILE A 1 267 ? 4.087 -8.176 11.887 1.00 93.88 267 ILE A C 1
ATOM 2024 O O . ILE A 1 267 ? 3.973 -8.347 13.104 1.00 93.88 267 ILE A O 1
ATOM 2028 N N . VAL A 1 268 ? 3.241 -7.397 11.209 1.00 93.75 268 VAL A N 1
ATOM 2029 C CA . VAL A 1 268 ? 2.237 -6.545 11.863 1.00 93.75 268 VAL A CA 1
ATOM 2030 C C . VAL A 1 268 ? 1.106 -7.371 12.468 1.00 93.75 268 VAL A C 1
ATOM 2032 O O . VAL A 1 268 ? 0.662 -7.060 13.572 1.00 93.75 268 VAL A O 1
ATOM 2035 N N . ILE A 1 269 ? 0.673 -8.462 11.824 1.00 90.31 269 ILE A N 1
ATOM 2036 C CA . ILE A 1 269 ? -0.327 -9.367 12.417 1.00 90.31 269 ILE A CA 1
ATOM 2037 C C . ILE A 1 269 ? 0.218 -10.005 13.697 1.00 90.31 269 ILE A C 1
ATOM 2039 O O . ILE A 1 269 ? -0.491 -10.073 14.703 1.00 90.31 269 ILE A O 1
ATOM 2043 N N . GLN A 1 270 ? 1.472 -10.458 13.687 1.00 89.19 270 GLN A N 1
ATOM 2044 C CA . GLN A 1 270 ? 2.078 -11.093 14.857 1.00 89.19 270 GLN A CA 1
ATOM 2045 C C . GLN A 1 270 ? 2.305 -10.086 15.992 1.00 89.19 270 GLN A C 1
ATOM 2047 O O . GLN A 1 270 ? 2.078 -10.424 17.154 1.00 89.19 270 GLN A O 1
ATOM 2052 N N . ALA A 1 271 ? 2.681 -8.845 15.671 1.00 89.94 271 ALA A N 1
ATOM 2053 C CA . ALA A 1 271 ? 2.775 -7.756 16.640 1.00 89.94 271 ALA A CA 1
ATOM 2054 C C . ALA A 1 271 ? 1.404 -7.399 17.241 1.00 89.94 271 ALA A C 1
ATOM 2056 O O . ALA A 1 271 ? 1.276 -7.289 18.460 1.00 89.94 271 ALA A O 1
ATOM 2057 N N . ALA A 1 272 ? 0.362 -7.301 16.409 1.00 87.38 272 ALA A N 1
ATOM 2058 C CA . ALA A 1 272 ? -0.997 -6.994 16.851 1.00 87.38 272 ALA A CA 1
ATOM 2059 C C . ALA A 1 272 ? -1.560 -8.068 17.799 1.00 87.38 272 ALA A C 1
ATOM 2061 O O . ALA A 1 272 ? -2.134 -7.726 18.830 1.00 87.38 272 ALA A O 1
ATOM 2062 N N . LYS A 1 273 ? -1.323 -9.356 17.509 1.00 84.12 273 LYS A N 1
ATOM 2063 C CA . LYS A 1 273 ? -1.737 -10.474 18.380 1.00 84.12 273 LYS A CA 1
ATOM 2064 C C . LYS A 1 273 ? -1.067 -10.459 19.755 1.00 84.12 273 LYS A C 1
ATOM 2066 O O . LYS A 1 273 ? -1.650 -10.947 20.717 1.00 84.12 273 LYS A O 1
ATOM 2071 N N . LYS A 1 274 ? 0.158 -9.937 19.845 1.00 81.75 274 LYS A N 1
ATOM 2072 C CA . LYS A 1 274 ? 0.925 -9.831 21.097 1.00 81.75 274 LYS A CA 1
ATOM 2073 C C . LYS A 1 274 ? 0.611 -8.551 21.884 1.00 81.75 274 LYS A C 1
ATOM 2075 O O . LYS A 1 274 ? 1.326 -8.253 22.834 1.00 81.75 274 LYS A O 1
ATOM 2080 N N . ASP A 1 275 ? -0.409 -7.785 21.474 1.00 69.56 275 ASP A N 1
ATOM 2081 C CA . ASP A 1 275 ? -0.744 -6.460 22.019 1.00 69.56 275 ASP A CA 1
ATOM 2082 C C . ASP A 1 275 ? 0.480 -5.506 22.049 1.00 69.56 275 ASP A C 1
ATOM 2084 O O . ASP A 1 275 ? 0.618 -4.635 22.911 1.00 69.56 275 ASP A O 1
ATOM 2088 N N . PHE A 1 276 ? 1.404 -5.673 21.094 1.00 65.12 276 PHE A N 1
ATOM 2089 C CA . PHE A 1 276 ? 2.645 -4.908 21.024 1.00 65.12 276 PHE A CA 1
ATOM 2090 C C . PHE A 1 276 ? 2.334 -3.459 20.601 1.00 65.12 276 PHE A C 1
ATOM 2092 O O . PHE A 1 276 ? 1.827 -3.218 19.508 1.00 65.12 276 PHE A O 1
ATOM 2099 N N . TRP A 1 277 ? 2.659 -2.491 21.469 1.00 56.12 277 TRP A N 1
ATOM 2100 C CA . TRP A 1 277 ? 2.717 -1.041 21.178 1.00 56.12 277 TRP A CA 1
ATOM 2101 C C . TRP A 1 277 ? 1.368 -0.346 20.977 1.00 56.12 277 TRP A C 1
ATOM 2103 O O . TRP A 1 277 ? 1.299 0.802 20.531 1.00 56.12 277 TRP A O 1
ATOM 2113 N N . TYR A 1 278 ? 0.293 -1.002 21.403 1.00 58.75 278 TYR A N 1
ATOM 2114 C CA . TYR A 1 278 ? -1.016 -0.390 21.532 1.00 58.75 278 TYR A CA 1
ATOM 2115 C C . TYR A 1 278 ? -1.770 -0.994 22.723 1.00 58.75 278 TYR A C 1
ATOM 2117 O O . TYR A 1 278 ? -2.044 -2.190 22.763 1.00 58.75 278 TYR A O 1
ATOM 2125 N N . GLN A 1 279 ? -2.118 -0.165 23.711 1.00 49.44 279 GLN A N 1
ATOM 2126 C CA . GLN A 1 279 ? -2.932 -0.610 24.843 1.00 49.44 279 GLN A CA 1
ATOM 2127 C C . GLN A 1 279 ? -4.400 -0.693 24.415 1.00 49.44 279 GLN A C 1
ATOM 2129 O O . GLN A 1 279 ? -4.971 0.299 23.955 1.00 49.44 279 GLN A O 1
ATOM 2134 N N . ARG A 1 280 ? -5.034 -1.860 24.608 1.00 50.25 280 ARG A N 1
ATOM 2135 C CA . ARG A 1 280 ? -6.487 -2.013 24.434 1.00 50.25 280 ARG A CA 1
ATOM 2136 C C . ARG A 1 280 ? -7.192 -0.919 25.248 1.00 50.25 280 ARG A C 1
ATOM 2138 O O . ARG A 1 280 ? -6.994 -0.867 26.464 1.00 50.25 280 ARG A O 1
ATOM 2145 N N . PRO A 1 281 ? -8.052 -0.074 24.657 1.00 45.22 281 PRO A N 1
ATOM 2146 C CA . PRO A 1 281 ? -8.853 0.840 25.438 1.00 45.22 281 PRO A CA 1
ATOM 2147 C C . PRO A 1 281 ? -9.776 -0.038 26.267 1.00 45.22 281 PRO A C 1
ATOM 2149 O O . PRO A 1 281 ? -10.561 -0.820 25.719 1.00 45.22 281 PRO A O 1
ATOM 2152 N N . ARG A 1 282 ? -9.710 0.080 27.593 1.00 35.19 282 ARG A N 1
ATOM 2153 C CA . ARG A 1 282 ? -10.787 -0.420 28.446 1.00 35.19 282 ARG A CA 1
ATOM 2154 C C . ARG A 1 282 ? -12.048 0.371 28.084 1.00 35.19 282 ARG A C 1
ATOM 2156 O O . ARG A 1 282 ? -12.268 1.456 28.602 1.00 35.19 282 ARG A O 1
ATOM 2163 N N . GLY A 1 283 ? -12.855 -0.154 27.160 1.00 41.06 283 GLY A N 1
ATOM 2164 C CA . GLY A 1 283 ? -14.241 0.282 26.975 1.00 41.06 283 GLY A CA 1
ATOM 2165 C C . GLY A 1 283 ? -14.662 0.897 25.638 1.00 41.06 283 GLY A C 1
ATOM 2166 O O . GLY A 1 283 ? -15.800 1.355 25.568 1.00 41.06 283 GLY A O 1
ATOM 2167 N N . THR A 1 284 ? -13.872 0.888 24.559 1.00 39.22 284 THR A N 1
ATOM 2168 C CA . THR A 1 284 ? -14.364 1.400 23.261 1.00 39.22 284 THR A CA 1
ATOM 2169 C C . THR A 1 284 ? -14.302 0.354 22.151 1.00 39.22 284 THR A C 1
ATOM 2171 O O . THR A 1 284 ? -13.241 -0.104 21.756 1.00 39.22 284 THR A O 1
ATOM 2174 N N . LEU A 1 285 ? -15.504 0.025 21.650 1.00 38.94 285 LEU A N 1
ATOM 2175 C CA . LEU A 1 285 ? -15.855 -0.935 20.590 1.00 38.94 285 LEU A CA 1
ATOM 2176 C C . LEU A 1 285 ? -15.910 -2.407 21.027 1.00 38.94 285 LEU A C 1
ATOM 2178 O O . LEU A 1 285 ? -15.184 -3.261 20.532 1.00 38.94 285 LEU A O 1
ATOM 2182 N N . LYS A 1 286 ? -16.899 -2.738 21.871 1.00 29.70 286 LYS A N 1
ATOM 2183 C CA . LYS A 1 286 ? -17.458 -4.098 21.855 1.00 29.70 286 LYS A CA 1
ATOM 2184 C C . LYS A 1 286 ? -17.996 -4.377 20.439 1.00 29.70 286 LYS A C 1
ATOM 2186 O O . LYS A 1 286 ? -18.780 -3.555 19.947 1.00 29.70 286 LYS A O 1
ATOM 2191 N N . PRO A 1 287 ? -17.639 -5.498 19.785 1.00 34.97 287 PRO A N 1
ATOM 2192 C CA . PRO A 1 287 ? -18.349 -5.938 18.595 1.00 34.97 287 PRO A CA 1
ATOM 2193 C C . PRO A 1 287 ? -19.793 -6.199 19.023 1.00 34.97 287 PRO A C 1
ATOM 2195 O O . PRO A 1 287 ? -20.060 -7.090 19.828 1.00 34.97 287 PRO A O 1
ATOM 2198 N N . LYS A 1 288 ? -20.737 -5.376 18.564 1.00 34.91 288 LYS A N 1
ATOM 2199 C CA . LYS A 1 288 ? -22.153 -5.694 18.750 1.00 34.91 288 LYS A CA 1
ATOM 2200 C C . LYS A 1 288 ? -22.468 -6.945 17.931 1.00 34.91 288 LYS A C 1
ATOM 2202 O O . LYS A 1 288 ? -22.018 -7.055 16.789 1.00 34.91 288 LYS A O 1
ATOM 2207 N N . ALA A 1 289 ? -23.208 -7.865 18.548 1.00 34.75 289 ALA A N 1
ATOM 2208 C CA . ALA A 1 289 ? -23.634 -9.129 17.962 1.00 34.75 289 ALA A CA 1
ATOM 2209 C C . ALA A 1 289 ? -24.259 -8.937 16.569 1.00 34.75 289 ALA A C 1
ATOM 2211 O O . ALA A 1 289 ? -24.869 -7.899 16.279 1.00 34.75 289 ALA A O 1
ATOM 2212 N N . ALA A 1 290 ? -24.092 -9.950 15.717 1.00 35.44 290 ALA A N 1
ATOM 2213 C CA . ALA A 1 290 ? -24.698 -10.005 14.395 1.00 35.44 290 ALA A CA 1
ATOM 2214 C C . ALA A 1 290 ? -26.211 -9.747 14.508 1.00 35.44 290 ALA A C 1
ATOM 2216 O O . ALA A 1 290 ? -26.913 -10.467 15.210 1.00 35.44 290 ALA A O 1
ATOM 2217 N N . GLY A 1 291 ? -26.690 -8.678 13.867 1.00 39.69 291 GLY A N 1
ATOM 2218 C CA . GLY A 1 291 ? -28.110 -8.312 13.840 1.00 39.69 291 GLY A CA 1
ATOM 2219 C C . GLY A 1 291 ? -28.460 -6.949 14.442 1.00 39.69 291 GLY A C 1
ATOM 2220 O O . GLY A 1 291 ? -29.525 -6.423 14.133 1.00 39.69 291 GLY A O 1
ATOM 2221 N N . GLN A 1 292 ? -27.585 -6.301 15.222 1.00 31.38 292 GLN A N 1
ATOM 2222 C CA . GLN A 1 292 ? -27.839 -4.905 15.604 1.00 31.38 292 GLN A CA 1
ATOM 2223 C C . GLN A 1 292 ? -27.415 -3.964 14.477 1.00 31.38 292 GLN A C 1
ATOM 2225 O O . GLN A 1 292 ? -26.223 -3.725 14.268 1.00 31.38 292 GLN A O 1
ATOM 2230 N N . ALA A 1 293 ? -28.408 -3.420 13.767 1.00 31.62 293 ALA A N 1
ATOM 2231 C CA . ALA A 1 293 ? -28.234 -2.314 12.838 1.00 31.62 293 ALA A CA 1
ATOM 2232 C C . ALA A 1 293 ? -27.401 -1.216 13.513 1.00 31.62 293 ALA A C 1
ATOM 2234 O O . ALA A 1 293 ? -27.789 -0.600 14.508 1.00 31.62 293 ALA A O 1
ATOM 2235 N N . ILE A 1 294 ? -26.197 -1.028 12.987 1.00 38.53 294 ILE A N 1
ATOM 2236 C CA . ILE A 1 294 ? -25.289 0.041 13.366 1.00 38.53 294 ILE A CA 1
ATOM 2237 C C . ILE A 1 294 ? -26.041 1.351 13.081 1.00 38.53 294 ILE A C 1
ATOM 2239 O O . ILE A 1 294 ? -26.460 1.573 11.946 1.00 38.53 294 ILE A O 1
ATOM 2243 N N . GLY A 1 295 ? -26.220 2.205 14.098 1.00 31.84 295 GLY A N 1
ATOM 2244 C CA . GLY A 1 295 ? -26.940 3.496 14.044 1.00 31.84 295 GLY A CA 1
ATOM 2245 C C . GLY A 1 295 ? -26.322 4.565 13.129 1.00 31.84 295 GLY A C 1
ATOM 2246 O O . GLY A 1 295 ? -26.447 5.754 13.383 1.00 31.84 295 GLY A O 1
ATOM 2247 N N . TRP A 1 296 ? -25.626 4.135 12.082 1.00 39.12 296 TRP A N 1
ATOM 2248 C CA . TRP A 1 296 ? -24.968 4.942 11.066 1.00 39.12 296 TRP A CA 1
ATOM 2249 C C . TRP A 1 296 ? -25.631 4.763 9.685 1.00 39.12 296 TRP A C 1
ATOM 2251 O O . TRP A 1 296 ? -25.270 5.455 8.739 1.00 39.12 296 TRP A O 1
ATOM 2261 N N . VAL A 1 297 ? -26.640 3.886 9.562 1.00 32.16 297 VAL A N 1
ATOM 2262 C CA . VAL A 1 297 ? -27.471 3.721 8.353 1.00 32.16 297 VAL A CA 1
ATOM 2263 C C . VAL A 1 297 ? -28.707 4.623 8.430 1.00 32.16 297 VAL A C 1
ATOM 2265 O O . VAL A 1 297 ? -29.829 4.138 8.435 1.00 32.16 297 VAL A O 1
ATOM 2268 N N . ASN A 1 298 ? -28.515 5.941 8.519 1.00 28.80 298 ASN A N 1
ATOM 2269 C CA . ASN A 1 298 ? -29.630 6.900 8.454 1.00 28.80 298 ASN A CA 1
ATOM 2270 C C . ASN A 1 298 ? -29.441 8.015 7.417 1.00 28.80 298 ASN A C 1
ATOM 2272 O O . ASN A 1 298 ? -30.227 8.955 7.409 1.00 28.80 298 ASN A O 1
ATOM 2276 N N . TRP A 1 299 ? -28.459 7.916 6.511 1.00 28.16 299 TRP A N 1
ATOM 2277 C CA . TRP A 1 299 ? -28.353 8.882 5.403 1.00 28.16 299 TRP A CA 1
ATOM 2278 C C . TRP A 1 299 ? -28.653 8.324 4.013 1.00 28.16 299 TRP A C 1
ATOM 2280 O O . TRP A 1 299 ? -28.833 9.087 3.078 1.00 28.16 299 TRP A O 1
ATOM 2290 N N . TRP A 1 300 ? -28.827 7.010 3.893 1.00 27.09 300 TRP A N 1
ATOM 2291 C CA . TRP A 1 300 ? -29.483 6.373 2.755 1.00 27.09 300 TRP A CA 1
ATOM 2292 C C . TRP A 1 300 ? -30.300 5.222 3.319 1.00 27.09 300 TRP A C 1
ATOM 2294 O O . TRP A 1 300 ? -29.750 4.209 3.750 1.00 27.09 300 TRP A O 1
ATOM 2304 N N . SER A 1 301 ? -31.613 5.417 3.439 1.00 29.64 301 SER A N 1
ATOM 2305 C CA . SER A 1 301 ? -32.482 4.408 4.029 1.00 29.64 301 SER A CA 1
ATOM 2306 C C . SER A 1 301 ? -32.415 3.137 3.174 1.00 29.64 301 SER A C 1
ATOM 2308 O O . SER A 1 301 ? -33.003 3.067 2.094 1.00 29.64 301 SER A O 1
ATOM 2310 N N . ALA A 1 302 ? -31.773 2.097 3.703 1.00 31.80 302 ALA A N 1
ATOM 2311 C CA . ALA A 1 302 ? -31.922 0.724 3.226 1.00 31.80 302 ALA A CA 1
ATOM 2312 C C . ALA A 1 302 ? -33.389 0.236 3.310 1.00 31.80 302 ALA A C 1
ATOM 2314 O O . ALA A 1 302 ? -33.720 -0.821 2.788 1.00 31.80 302 ALA A O 1
ATOM 2315 N N . LYS A 1 303 ? -34.290 1.028 3.913 1.00 30.27 303 LYS A N 1
ATOM 2316 C CA . LYS A 1 303 ? -35.737 0.787 3.952 1.00 30.27 303 LYS A CA 1
ATOM 2317 C C . LYS A 1 303 ? -36.461 0.984 2.616 1.00 30.27 303 LYS A C 1
ATOM 2319 O O . LYS A 1 303 ? -37.547 0.442 2.474 1.00 30.27 303 LYS A O 1
ATOM 2324 N N . LYS A 1 304 ? -35.913 1.730 1.646 1.00 31.38 304 LYS A N 1
ATOM 2325 C CA . LYS A 1 304 ? -36.599 1.956 0.352 1.00 31.38 304 LYS A CA 1
ATOM 2326 C C . LYS A 1 304 ? -36.257 0.940 -0.742 1.00 31.38 304 LYS A C 1
ATOM 2328 O O . LYS A 1 304 ? -36.945 0.912 -1.751 1.00 31.38 304 LYS A O 1
ATOM 2333 N N . MET A 1 305 ? -35.240 0.102 -0.542 1.00 30.86 305 MET A N 1
ATOM 2334 C CA . MET A 1 305 ? -34.788 -0.873 -1.547 1.00 30.86 305 MET A CA 1
ATOM 2335 C C . MET A 1 305 ? -35.043 -2.329 -1.134 1.00 30.86 305 MET A C 1
ATOM 2337 O O . MET A 1 305 ? -34.844 -3.238 -1.932 1.00 30.86 305 MET A O 1
ATOM 2341 N N . TRP A 1 306 ? -35.486 -2.563 0.105 1.00 30.16 306 TRP A N 1
ATOM 2342 C CA . TRP A 1 306 ? -35.671 -3.906 0.641 1.00 30.16 306 TRP A CA 1
ATOM 2343 C C . TRP A 1 306 ? -36.838 -3.949 1.638 1.00 30.16 306 TRP A C 1
ATOM 2345 O O . TRP A 1 306 ? -36.708 -3.408 2.742 1.00 30.16 306 TRP A O 1
ATOM 2355 N N . PRO A 1 307 ? -37.982 -4.573 1.299 1.00 28.12 307 PRO A N 1
ATOM 2356 C CA . PRO A 1 307 ? -38.973 -4.910 2.309 1.00 28.12 307 PRO A CA 1
ATOM 2357 C C . PRO A 1 307 ? -38.367 -5.933 3.284 1.00 28.12 307 PRO A C 1
ATOM 2359 O O . PRO A 1 307 ? -37.546 -6.760 2.880 1.00 28.12 307 PRO A O 1
ATOM 2362 N N . PRO A 1 308 ? -38.730 -5.894 4.577 1.00 34.84 308 PRO A N 1
ATOM 2363 C CA . PRO A 1 308 ? -38.233 -6.858 5.546 1.00 34.84 308 PRO A CA 1
ATOM 2364 C C . PRO A 1 308 ? -38.599 -8.271 5.084 1.00 34.84 308 PRO A C 1
ATOM 2366 O O . PRO A 1 308 ? -39.776 -8.617 4.995 1.00 34.84 308 PRO A O 1
ATOM 2369 N N .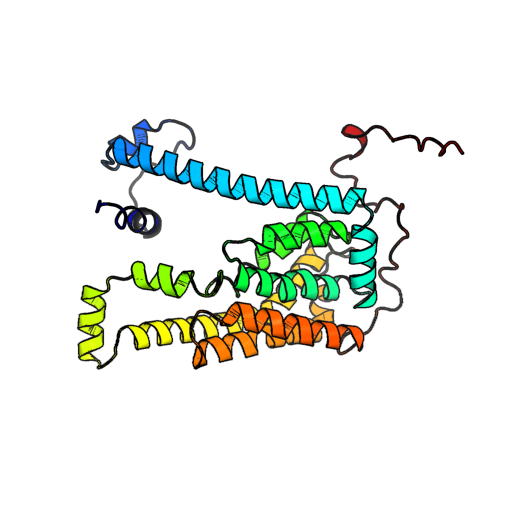 GLN A 1 309 ? -37.589 -9.093 4.791 1.00 46.50 309 GLN A N 1
ATOM 2370 C CA . GLN A 1 309 ? -37.791 -10.529 4.670 1.00 46.50 309 GLN A CA 1
ATOM 2371 C C . GLN A 1 309 ? -38.214 -11.031 6.048 1.00 46.50 309 GLN A C 1
ATOM 2373 O O . GLN A 1 309 ? -37.394 -11.163 6.956 1.00 46.50 309 GLN A O 1
ATOM 2378 N N . GLN A 1 310 ? -39.517 -11.259 6.207 1.00 38.97 310 GLN A N 1
ATOM 2379 C CA . GLN A 1 310 ? -40.039 -12.105 7.266 1.00 38.97 310 GLN A CA 1
ATOM 2380 C C . GLN A 1 310 ? -39.263 -13.418 7.207 1.00 38.97 310 GLN A C 1
ATOM 2382 O O . GLN A 1 310 ? -39.252 -14.098 6.178 1.00 38.97 310 GLN A O 1
ATOM 2387 N N . ALA A 1 311 ? -38.575 -13.741 8.300 1.00 40.56 311 ALA A N 1
ATOM 2388 C CA . ALA A 1 311 ? -38.017 -15.060 8.505 1.00 40.56 311 ALA A CA 1
ATOM 2389 C C . ALA A 1 311 ? -39.164 -16.066 8.349 1.00 40.56 311 ALA A C 1
ATOM 2391 O O . ALA A 1 311 ? -40.065 -16.115 9.187 1.00 40.56 311 ALA A O 1
ATOM 2392 N N . ARG A 1 312 ? -39.174 -16.824 7.248 1.00 40.75 312 ARG A N 1
ATOM 2393 C CA . ARG A 1 312 ? -40.052 -17.987 7.156 1.00 40.75 312 ARG A CA 1
ATOM 2394 C C . ARG A 1 312 ? -39.483 -19.025 8.120 1.00 40.75 312 ARG A C 1
ATOM 2396 O O . ARG A 1 312 ? -38.285 -19.300 8.033 1.00 40.75 312 ARG A O 1
ATOM 2403 N N . PRO A 1 313 ? -40.284 -19.568 9.047 1.00 38.22 313 PRO A N 1
ATOM 2404 C CA . PRO A 1 313 ? -39.826 -20.662 9.882 1.00 38.22 313 PRO A CA 1
ATOM 2405 C C . PRO A 1 313 ? -39.416 -21.820 8.970 1.00 38.22 313 PRO A C 1
ATOM 2407 O O . PRO A 1 313 ? -40.149 -22.172 8.043 1.00 38.22 313 PRO A O 1
ATOM 2410 N N . CYS A 1 314 ? -38.227 -22.374 9.209 1.00 44.34 314 CYS A N 1
ATOM 2411 C CA . CYS A 1 314 ? -37.814 -23.627 8.595 1.00 44.34 314 CYS A CA 1
ATOM 2412 C C . CYS A 1 314 ? -38.877 -24.676 8.932 1.00 44.34 314 CYS A C 1
ATOM 2414 O O . CYS A 1 314 ? -39.073 -25.004 10.105 1.00 44.34 314 CYS A O 1
ATOM 2416 N N . LEU A 1 315 ? -39.595 -25.148 7.915 1.00 44.50 315 LEU A N 1
ATOM 2417 C CA . LEU A 1 315 ? -40.423 -26.338 8.044 1.00 44.50 315 LEU A CA 1
ATOM 2418 C C . LEU A 1 315 ? -39.487 -27.518 8.336 1.00 44.50 315 LEU A C 1
ATOM 2420 O O . LEU A 1 315 ? -38.422 -27.626 7.723 1.00 44.50 315 LEU A O 1
ATOM 2424 N N . ARG A 1 316 ? -39.868 -28.305 9.345 1.00 47.00 316 ARG A N 1
ATOM 2425 C CA . ARG A 1 316 ? -39.248 -29.587 9.695 1.00 47.00 316 ARG A CA 1
ATOM 2426 C C . ARG A 1 316 ? -39.369 -30.582 8.551 1.00 47.00 316 ARG A C 1
ATOM 2428 O O . ARG A 1 316 ? -40.404 -30.522 7.853 1.00 47.00 316 ARG A O 1
#

Nearest PDB structures (foldseek):
  8b4o-assembly1_B  TM=3.432E-01  e=3.933E+00  Corynebacterium glutamicum
  8jbh-assembly1_B  TM=2.788E-01  e=6.579E+00  Homo sapiens
  8eit-assembly1_R  TM=2.363E-01  e=3.933E+00  Tequatrovirus T4

Sequence (316 aa):
MGYLPYCQSYSVAYFLLVYNGRPKNHADHFGGDCRARTFIWDMTFNRVSSSILQGTVITISVLWIVFGALFLLNTLKHTGAIAVIRAGFINVSPDRRVQAIIIAWCFGTFLEGASGFGTPAAIAAPLLVAIGFPALGAVLMGMMIQSTPVSFGAVGTPIVIGVNKGLDTVAISALLAQEGMQWEEFLQLITTQVAIIHGVIGTFMPLLMVMMLTRFFGKNKSWKEGLAIWPFAIFAGLAFTVPYTLTGIFLGPEFPSLIGGLVSVAIVIQAAKKDFWYQRPRGTLKPKAAGQAIGWVNWWSAKKMWPPQQARPCLR

Foldseek 3Di:
DDPPPPLPQVVVVVVVVVVPDDDDDDDDDDDDDPPVVCPPPVDDPVSVVVVVVVVVVVVVVVVVLLVVLVVVLVVCVVVVVLVVVLVVLVLLALDPLLSLCLQLAQQLLQVQLQAADLVSLSHSLSNNVSNPADNVLSNLSSVLNCQQSRCLGNQNCCLVPVVLSNDPCVVVQVVCVVVVHHPVNVSLVVLLVSLVVSLVVQLCSSLVSQLCCCLPPNPVNDSVVSVLQVVLSSVLSCQQSVQLNVCSNPVNSRPNSNVSSVSSSVVSSVCSSVCHRHDDPVPPDDPDDPPPDDPPCPPPPPCVVDDDDDPDPPDD

Radius of gyration: 23.98 Å; Cα contacts (8 Å, |Δi|>4): 351; chains: 1; bounding box: 70×62×67 Å

Secondary structure (DSSP, 8-state):
----STTTHHHHHHHHHHHS----S-----S--THHHHHHS---HHHHHHHHHHHHHHHHHHHHHHHHHHHHHHHHHHTSHHHHHHHHHHTT-S-HHHHHIIIIIIIHHHHHHHH-TTHHHHHHHHHHHHHT--HHHHHHHHHHTSSSGGGGHHHHHIIIIIIHHHS-HHHHHHHHHHTT--HHHHHHHHHHHHHHHHHHHHHHHHHHHHHHHHHHHSTT--HHHHHTTHHHHHHHHHHHHHHHHHHHHHT-SSSHHHHHHHHHHHHHHHHHHTTTT-PPPTTS---PPTT---TT--SS-TTTT-----------

pLDDT: mean 74.47, std 23.19, range [27.09, 98.25]